Protein AF-A0A2P5HFG7-F1 (afdb_monomer)

Organism: Diaporthe helianthi (NCBI:txid158607)

Foldseek 3Di:
DDDDDDDDDDDDDDDDDDDPDDDDPVVVVVVVPDDPDPDPDPPPPPPVCVVVVVVVVVVVVVCLVVVLCVVCCVVPVVLLVVLVVLVVCLVVVVVVVVPDDDDPVRVVVSVVVNVVSVVVNVVSVVVVLVCCLPPSLVVSLVVVLVVLVVVVVVDDPVVVVVDQPLLSVLVSVVVSVCCSPVVSVVVVVVSVVVVVVVVCVVPVVCVVCVVVVVVVVVVVCVVCVVVVVVVVVQLSVLVSVLRSLVVVCVVCVVVCVVVVVPVVSVVVNVVSVCSNPDDD

Secondary structure (DSSP, 8-state):
--------------------PPPPTHHHHHHH---------------S-HHHHHHHHHHHHHHHHHHHHHHHHHHHHHHHHHHHHHHHHHHHHHHHHHHS---HHHHHHHHHHHHHHHHHHHHHHHHHHHHIIIIIHHHHHHHHHHHHHHHHTTS-HHHHHHS-HHHHHHHHHHHHHHHHHHHHHHHHHHTTTHHHHHHHHH-GGGGGTHHHHHHHHHHHHHHHHHHHHHHHHHHHHHHHHHHHHHHHHHHTHHHHHHTTTHHHHHHHHHHHHHHHHS--

Nearest PDB structures (foldseek):
  8vpa-assembly1_A  TM=7.506E-01  e=5.705E-04  Acetivibrio thermocellus ATCC 27405
  8dck-assembly1_E  TM=6.002E-01  e=1.579E-03  Escherichia coli CFT073
  5och-assembly4_H  TM=5.791E-01  e=6.704E-03  Homo sapiens
  7vwc-assembly1_A  TM=3.367E-01  e=3.530E-01  Caenorhabditis elegans
  7xec-assembly1_B  TM=3.824E-01  e=1.499E+00  Homo sapiens

pLDDT: mean 70.96, std 21.99, range [22.75, 94.94]

Mean predicted aligned error: 15.85 Å

Solvent-accessible surface area (backbone atoms only — not comparable to full-atom values): 16536 Å² total; per-residue (Å²): 135,81,86,83,84,88,90,83,85,90,81,90,81,83,89,78,85,83,76,85,79,80,82,63,79,73,64,57,58,70,65,72,70,63,77,80,71,80,74,77,87,69,82,74,70,78,67,94,57,62,70,64,49,52,52,48,51,50,48,49,51,46,50,48,47,54,54,51,39,55,60,44,47,69,66,44,48,64,58,49,51,55,49,52,51,51,53,50,50,51,52,54,49,51,57,50,57,74,70,50,91,78,53,75,71,59,50,53,58,50,53,55,54,52,51,51,56,50,52,52,50,50,49,55,51,51,55,50,50,51,49,42,60,71,52,49,48,56,56,49,48,54,54,49,54,52,51,52,53,57,50,59,75,69,53,58,64,71,65,59,72,75,44,58,70,30,40,57,51,46,50,54,53,50,54,50,53,48,50,63,58,46,51,60,53,49,58,56,48,67,68,52,58,62,53,58,60,56,52,43,73,75,39,68,82,58,57,74,54,48,64,59,53,49,53,54,48,48,54,53,49,54,54,48,52,56,54,51,52,56,53,50,53,55,54,50,53,36,48,26,54,43,42,33,54,51,50,52,48,63,76,41,43,67,58,35,60,76,72,63,43,56,65,60,54,51,52,53,52,49,52,40,48,51,62,55,67,56,87,130

Structure (mmCIF, N/CA/C/O backbone):
data_AF-A0A2P5HFG7-F1
#
_entry.id   AF-A0A2P5HFG7-F1
#
loop_
_atom_site.group_PDB
_atom_site.id
_atom_site.type_symbol
_atom_site.label_atom_id
_atom_site.label_alt_id
_atom_site.label_comp_id
_atom_site.label_asym_id
_atom_site.label_entity_id
_atom_site.label_seq_id
_atom_site.pdbx_PDB_ins_code
_atom_site.Cartn_x
_atom_site.Cartn_y
_atom_site.Cartn_z
_atom_site.occupancy
_atom_site.B_iso_or_equiv
_atom_site.auth_seq_id
_atom_site.auth_comp_id
_atom_site.auth_asym_id
_atom_site.auth_atom_id
_atom_site.pdbx_PDB_model_num
ATOM 1 N N . MET A 1 1 ? -48.470 29.741 74.607 1.00 38.06 1 MET A N 1
ATOM 2 C CA . MET A 1 1 ? -49.455 29.040 73.760 1.00 38.06 1 MET A CA 1
ATOM 3 C C . MET A 1 1 ? -49.276 27.556 74.058 1.00 38.06 1 MET A C 1
ATOM 5 O O . MET A 1 1 ? -48.320 26.982 73.566 1.00 38.06 1 MET A O 1
ATOM 9 N N . TRP A 1 2 ? -49.809 27.124 75.209 1.00 29.19 2 TRP A N 1
ATOM 10 C CA . TRP A 1 2 ? -50.927 26.161 75.304 1.00 29.19 2 TRP A CA 1
ATOM 11 C C . TRP A 1 2 ? -50.520 24.806 74.695 1.00 29.19 2 TRP A C 1
ATOM 13 O O . TRP A 1 2 ? -50.414 24.700 73.481 1.00 29.19 2 TRP A O 1
ATOM 23 N N . GLU A 1 3 ? -49.970 23.890 75.504 1.00 29.44 3 GLU A N 1
ATOM 24 C CA . GLU A 1 3 ? -50.663 22.683 76.025 1.00 29.44 3 GLU A CA 1
ATOM 25 C C . GLU A 1 3 ? -51.361 21.871 74.917 1.00 29.44 3 GLU A C 1
ATOM 27 O O . GLU A 1 3 ? -52.226 22.382 74.217 1.00 29.44 3 GLU A O 1
ATOM 32 N N . THR A 1 4 ? -51.057 20.582 74.721 1.00 39.53 4 THR A N 1
ATOM 33 C CA . THR A 1 4 ? -51.721 19.523 75.504 1.00 39.53 4 THR A CA 1
ATOM 34 C C . THR A 1 4 ? -51.163 18.105 75.252 1.00 39.53 4 THR A C 1
ATOM 36 O O . THR A 1 4 ? -50.777 17.774 74.137 1.00 39.53 4 THR A O 1
ATOM 39 N N . 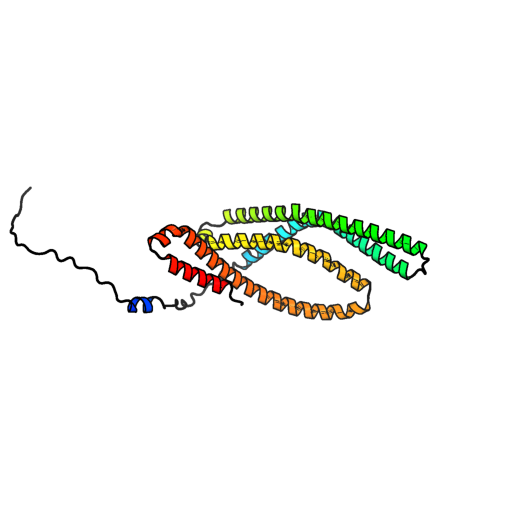HIS A 1 5 ? -51.240 17.290 76.320 1.00 32.03 5 HIS A N 1
ATOM 40 C CA . HIS A 1 5 ? -51.310 15.813 76.426 1.00 32.03 5 HIS A CA 1
ATOM 41 C C . HIS A 1 5 ? -50.179 14.946 75.829 1.00 32.03 5 HIS A C 1
ATOM 43 O O . HIS A 1 5 ? -50.012 14.874 74.624 1.00 32.03 5 HIS A O 1
ATOM 49 N N . CYS A 1 6 ? -49.322 14.242 76.584 1.00 28.80 6 CYS A N 1
ATOM 50 C CA . CYS A 1 6 ? -49.413 13.504 77.861 1.00 28.80 6 CYS A CA 1
ATOM 51 C C . CYS A 1 6 ? -50.141 12.139 77.804 1.00 28.80 6 CYS A C 1
ATOM 53 O O . CYS A 1 6 ? -51.356 12.084 77.616 1.00 28.80 6 CYS A O 1
ATOM 55 N N . SER A 1 7 ? -49.338 11.108 78.121 1.00 28.05 7 SER A N 1
ATOM 56 C CA . SER A 1 7 ? -49.627 9.775 78.687 1.00 28.05 7 SER A CA 1
ATOM 57 C C . SER A 1 7 ? -49.672 8.564 77.743 1.00 28.05 7 SER A C 1
ATOM 59 O O . SER A 1 7 ? -50.317 8.624 76.709 1.00 28.05 7 SER A O 1
ATOM 61 N N . SER A 1 8 ? -49.156 7.372 78.076 1.00 27.58 8 SER A N 1
ATOM 62 C CA . SER A 1 8 ? -48.117 6.834 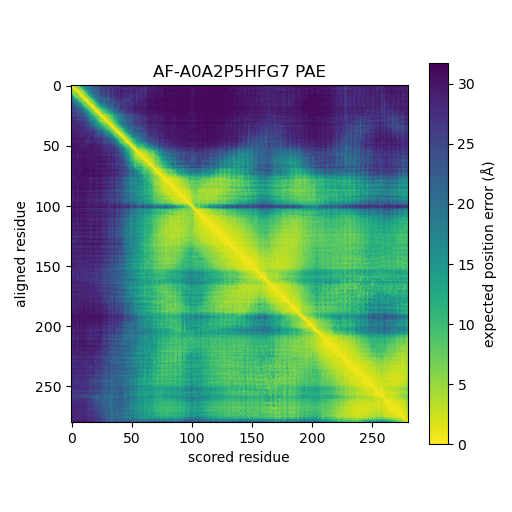78.992 1.00 27.58 8 SER A CA 1
ATOM 63 C C . SER A 1 8 ? -48.231 5.287 78.916 1.00 27.58 8 SER A C 1
ATOM 65 O O . SER A 1 8 ? -49.304 4.789 78.588 1.00 27.58 8 SER A O 1
ATOM 67 N N . VAL A 1 9 ? -47.183 4.569 79.355 1.00 30.56 9 VAL A N 1
ATOM 68 C CA . VAL A 1 9 ? -47.136 3.141 79.782 1.00 30.56 9 VAL A CA 1
ATOM 69 C C . VAL A 1 9 ? -46.928 2.124 78.640 1.00 30.56 9 VAL A C 1
ATOM 71 O O . VAL A 1 9 ? -47.823 1.862 77.852 1.00 30.56 9 VAL A O 1
ATOM 74 N N . SER A 1 10 ? -45.694 1.662 78.386 1.00 26.20 10 SER A N 1
ATOM 75 C CA . SER A 1 10 ? -44.912 0.613 79.091 1.00 26.20 10 SER A CA 1
ATOM 76 C C . SER A 1 10 ? -45.444 -0.814 78.884 1.00 26.20 10 SER A C 1
ATOM 78 O O . SER A 1 10 ? -46.511 -1.164 79.379 1.00 26.20 10 SER A O 1
ATOM 80 N N . GLY A 1 11 ? -44.648 -1.647 78.202 1.00 26.56 11 GLY A N 1
ATOM 81 C CA . GLY A 1 11 ? -44.861 -3.090 78.065 1.00 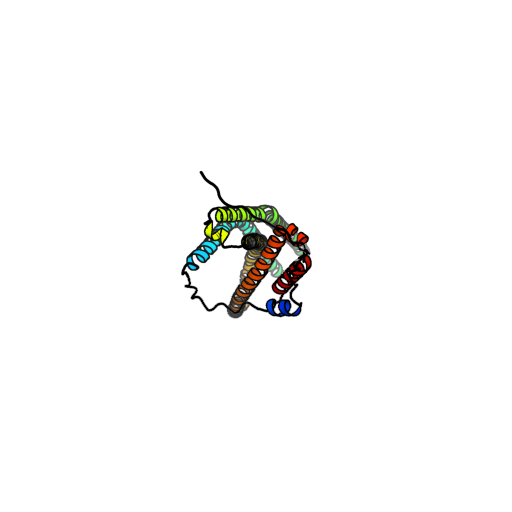26.56 11 GLY A CA 1
ATOM 82 C C . GLY A 1 11 ? -43.868 -3.732 77.089 1.00 26.56 11 GLY A C 1
ATOM 83 O O . GLY A 1 11 ? -43.981 -3.548 75.885 1.00 26.56 11 GLY A O 1
ATOM 84 N N . ASN A 1 12 ? -42.881 -4.447 77.634 1.00 26.14 12 ASN A N 1
ATOM 85 C CA . ASN A 1 12 ? -41.803 -5.194 76.965 1.00 26.14 12 ASN A CA 1
ATOM 86 C C . ASN A 1 12 ? -42.277 -6.132 75.835 1.00 26.14 12 ASN A C 1
ATOM 88 O O . ASN A 1 12 ? -43.285 -6.797 76.041 1.00 26.14 12 ASN A O 1
ATOM 92 N N . PHE A 1 13 ? -41.487 -6.313 74.761 1.00 25.69 13 PHE A N 1
ATOM 93 C CA . PHE A 1 13 ? -40.820 -7.585 74.382 1.00 25.69 13 PHE A CA 1
ATOM 94 C C . PHE A 1 13 ? -40.210 -7.530 72.961 1.00 25.69 13 PHE A C 1
ATOM 96 O O . PHE A 1 13 ? -40.832 -7.012 72.047 1.00 25.69 13 PHE A O 1
ATOM 103 N N . ALA A 1 14 ? -39.022 -8.136 72.828 1.00 27.91 14 ALA A N 1
ATOM 104 C CA . ALA A 1 14 ? -38.394 -8.732 71.637 1.00 27.91 14 ALA A CA 1
ATOM 105 C C . ALA A 1 14 ? -38.284 -7.927 70.320 1.00 27.91 14 ALA A C 1
ATOM 107 O O . ALA A 1 14 ? -39.252 -7.663 69.617 1.00 27.91 14 ALA A O 1
ATOM 108 N N . ILE A 1 15 ? -37.033 -7.648 69.944 1.00 26.55 15 ILE A N 1
ATOM 109 C CA . ILE A 1 15 ? -36.619 -7.238 68.598 1.00 26.55 15 ILE A CA 1
ATOM 110 C C . ILE A 1 15 ? -36.530 -8.511 67.742 1.00 26.55 15 ILE A C 1
ATOM 112 O O . ILE A 1 15 ? -35.662 -9.346 67.989 1.00 26.55 15 ILE A O 1
ATOM 116 N N . GLU A 1 16 ? -37.419 -8.653 66.760 1.00 28.33 16 GLU A N 1
ATOM 117 C CA . GLU A 1 16 ? -37.312 -9.629 65.668 1.00 28.33 16 GLU A CA 1
ATOM 118 C C . GLU A 1 16 ? -36.727 -8.889 64.448 1.00 28.33 16 GLU A C 1
ATOM 120 O O . GLU A 1 16 ? -37.378 -8.014 63.875 1.00 28.33 16 GLU A O 1
ATOM 125 N N . GLU A 1 17 ? -35.469 -9.170 64.090 1.00 30.22 17 GLU A N 1
ATOM 126 C CA . GLU A 1 17 ? -34.887 -8.744 62.810 1.00 30.22 17 GLU A CA 1
ATOM 127 C C . GLU A 1 17 ? -35.467 -9.616 61.686 1.00 30.22 17 GLU A C 1
ATOM 129 O O . GLU A 1 17 ? -35.119 -10.791 61.566 1.00 30.22 17 GLU A O 1
ATOM 134 N N . ASP A 1 18 ? -36.335 -9.046 60.845 1.00 27.98 18 ASP A N 1
ATOM 135 C CA . ASP A 1 18 ? -36.824 -9.712 59.635 1.00 27.98 18 ASP A CA 1
ATOM 136 C C . ASP A 1 18 ? -35.800 -9.557 58.494 1.00 27.98 18 ASP A C 1
ATOM 138 O O . ASP A 1 18 ? -35.500 -8.456 58.019 1.00 27.98 18 ASP A O 1
ATOM 142 N N . SER A 1 19 ? -35.211 -10.681 58.088 1.00 28.50 19 SER A N 1
ATOM 143 C CA . SER A 1 19 ? -34.227 -10.788 57.011 1.00 28.50 19 SER A CA 1
ATOM 144 C C . SER A 1 19 ? -34.945 -10.858 55.656 1.00 28.50 19 SER A C 1
ATOM 146 O O . SER A 1 19 ? -35.746 -11.773 55.451 1.00 28.50 19 SER A O 1
ATOM 148 N N . PRO A 1 20 ? -34.674 -9.971 54.677 1.00 33.81 20 PRO A N 1
ATOM 149 C CA . PRO A 1 20 ? -35.301 -10.089 53.369 1.00 33.81 20 PRO A CA 1
ATOM 150 C C . PRO A 1 20 ? -34.780 -11.338 52.641 1.00 33.81 20 PRO A C 1
ATOM 152 O O . PRO A 1 20 ? -33.604 -11.446 52.286 1.00 33.81 20 PRO A O 1
ATOM 155 N N . ALA A 1 21 ? -35.690 -12.286 52.421 1.00 37.19 21 ALA A N 1
ATOM 156 C CA . ALA A 1 21 ? -35.459 -13.557 51.749 1.00 37.19 21 ALA A CA 1
ATOM 157 C C . ALA A 1 21 ? -34.772 -13.398 50.376 1.00 37.19 21 ALA A C 1
ATOM 159 O O . ALA A 1 21 ? -35.232 -12.657 49.506 1.00 37.19 21 ALA A O 1
ATOM 160 N N . GLN A 1 22 ? -33.691 -14.154 50.154 1.00 36.97 22 GLN A N 1
ATOM 161 C CA . GLN A 1 22 ? -33.064 -14.298 48.838 1.00 36.97 22 GLN A CA 1
ATOM 162 C C . GLN A 1 22 ? -33.983 -15.069 47.868 1.00 36.97 22 GLN A C 1
ATOM 164 O O . GLN A 1 22 ? -34.487 -16.138 48.226 1.00 36.97 22 GLN A O 1
ATOM 169 N N . PRO A 1 23 ? -34.163 -14.607 46.616 1.00 35.38 23 PRO A N 1
ATOM 170 C CA . PRO A 1 23 ? -34.888 -15.370 45.606 1.00 35.38 23 PRO A CA 1
ATOM 171 C C . PRO A 1 23 ? -34.089 -16.607 45.155 1.00 35.38 23 PRO A C 1
ATOM 173 O O . PRO A 1 23 ? -32.860 -16.592 45.072 1.00 35.38 23 PRO A O 1
ATOM 176 N N . ARG A 1 24 ? -34.802 -17.706 44.864 1.00 37.47 24 ARG A N 1
ATOM 177 C CA . ARG A 1 24 ? -34.220 -19.007 44.487 1.00 37.47 24 ARG A CA 1
ATOM 178 C C . ARG A 1 24 ? -33.467 -18.953 43.140 1.00 37.47 24 ARG A C 1
ATOM 180 O O . ARG A 1 24 ? -33.911 -18.264 42.224 1.00 37.47 24 ARG A O 1
ATOM 187 N N . PRO A 1 25 ? -32.426 -19.793 42.939 1.00 40.00 25 PRO A N 1
ATOM 188 C CA . PRO A 1 25 ? -31.563 -19.773 41.745 1.00 40.00 25 PRO A CA 1
ATOM 189 C C . PRO A 1 25 ? -32.271 -19.949 40.391 1.00 40.00 25 PRO A C 1
ATOM 191 O O . PRO A 1 25 ? -31.731 -19.559 39.361 1.00 40.00 25 PRO A O 1
ATOM 194 N N . LYS A 1 26 ? -33.479 -20.525 40.367 1.00 34.56 26 LYS A N 1
ATOM 195 C CA . LYS A 1 26 ? -34.189 -20.856 39.120 1.00 34.56 26 LYS A CA 1
ATOM 196 C C . LYS A 1 26 ? -34.870 -19.653 38.448 1.00 34.56 26 LYS A C 1
ATOM 198 O O . LYS A 1 26 ? -35.150 -19.716 37.256 1.00 34.56 26 LYS A O 1
ATOM 203 N N . GLU A 1 27 ? -35.099 -18.551 39.164 1.00 37.06 27 GLU A N 1
ATOM 204 C CA . GLU A 1 27 ? -35.712 -17.334 38.593 1.00 37.06 27 GLU A CA 1
ATOM 205 C C . GLU A 1 27 ? -34.705 -16.399 37.903 1.00 37.06 27 GLU A C 1
ATOM 207 O O . GLU A 1 27 ? -35.083 -15.615 37.028 1.00 37.06 27 GLU A O 1
ATOM 212 N N . LEU A 1 28 ? -33.409 -16.528 38.214 1.00 40.81 28 LEU A N 1
ATOM 213 C CA . LEU A 1 28 ? -32.350 -15.749 37.564 1.00 40.81 28 LEU A CA 1
ATOM 214 C C . LEU A 1 28 ? -32.012 -16.283 36.160 1.00 40.81 28 LEU A C 1
ATOM 216 O O . LEU A 1 28 ? -31.698 -15.507 35.259 1.00 40.81 28 LEU A O 1
ATOM 220 N N . GLU A 1 29 ? -32.128 -17.599 35.953 1.00 34.62 29 GLU A N 1
ATOM 221 C CA . GLU A 1 29 ? -31.825 -18.257 34.673 1.00 34.62 29 GLU A CA 1
ATOM 222 C C . GLU A 1 29 ? -32.854 -17.904 33.586 1.00 34.62 29 GLU A C 1
ATOM 224 O O . GLU A 1 29 ? -32.487 -17.572 32.458 1.00 34.62 29 GLU A O 1
ATOM 229 N N . ASN A 1 30 ? -34.138 -17.829 33.954 1.00 33.06 30 ASN A N 1
ATOM 230 C CA . ASN A 1 30 ? -35.213 -17.455 33.028 1.00 33.06 30 ASN A CA 1
ATOM 231 C C . ASN A 1 30 ? -35.264 -15.950 32.709 1.00 33.06 30 ASN A C 1
ATOM 233 O O . ASN A 1 30 ? -35.874 -15.556 31.716 1.00 33.06 30 ASN A O 1
ATOM 237 N N . SER A 1 31 ? -34.598 -15.110 33.506 1.00 34.41 31 SER A N 1
ATOM 238 C CA . SER A 1 31 ? -34.472 -13.671 33.230 1.00 34.41 31 SER A CA 1
ATOM 239 C C . SER A 1 31 ? -33.225 -13.331 32.403 1.00 34.41 31 SER A C 1
ATOM 241 O O . SER A 1 31 ? -33.189 -12.294 31.743 1.00 34.41 31 SER A O 1
ATOM 243 N N . ALA A 1 32 ? -32.211 -14.204 32.391 1.00 37.72 32 ALA A N 1
ATOM 244 C CA . ALA A 1 32 ? -30.950 -13.986 31.679 1.00 37.72 32 ALA A CA 1
ATOM 245 C C . ALA A 1 32 ? -30.978 -14.414 30.197 1.00 37.72 32 ALA A C 1
ATOM 247 O O . ALA A 1 32 ? -30.105 -14.008 29.430 1.00 37.72 32 ALA A O 1
ATOM 248 N N . MET A 1 33 ? -31.989 -15.177 29.767 1.00 39.22 33 MET A N 1
ATOM 249 C CA . MET A 1 33 ? -32.190 -15.579 28.369 1.00 39.22 33 MET A CA 1
ATOM 250 C C . MET A 1 33 ? -33.418 -14.879 27.775 1.00 39.22 33 MET A C 1
ATOM 252 O O . MET A 1 33 ? -34.383 -15.507 27.347 1.00 39.22 33 MET A O 1
ATOM 256 N N . LYS A 1 34 ? -33.387 -13.546 27.721 1.00 26.69 34 LYS A N 1
ATOM 257 C CA . LYS A 1 34 ? -34.235 -12.794 26.793 1.00 26.69 34 LYS A CA 1
ATOM 258 C C . LYS A 1 34 ? -33.332 -12.061 25.817 1.00 26.69 34 LYS A C 1
ATOM 260 O O . LYS A 1 34 ? -32.881 -10.949 26.070 1.00 26.69 34 LYS A O 1
ATOM 265 N N . VAL A 1 35 ? -33.050 -12.729 24.697 1.00 36.31 35 VAL A N 1
ATOM 266 C CA . VAL A 1 35 ? -32.577 -12.058 23.482 1.00 36.31 35 VAL A CA 1
ATOM 267 C C . VAL A 1 35 ? -33.552 -10.906 23.230 1.00 36.31 35 VAL A C 1
ATOM 269 O O . VAL A 1 35 ? -34.762 -11.158 23.211 1.00 36.31 35 VAL A O 1
ATOM 272 N N . PRO A 1 36 ? -33.093 -9.650 23.096 1.00 31.94 36 PRO A N 1
ATOM 273 C CA . PRO A 1 36 ? -33.990 -8.567 22.743 1.00 31.94 36 PRO A CA 1
ATOM 274 C C . PRO A 1 36 ? -34.680 -8.936 21.433 1.00 31.94 36 PRO A C 1
ATOM 276 O O . PRO A 1 36 ? -34.033 -9.068 20.393 1.00 31.94 36 PRO A O 1
ATOM 279 N N . HIS A 1 37 ? -35.994 -9.147 21.505 1.00 27.84 37 HIS A N 1
ATOM 280 C CA . HIS A 1 37 ? -36.842 -9.172 20.328 1.00 27.84 37 HIS A CA 1
ATOM 281 C C . HIS A 1 37 ? -36.538 -7.918 19.514 1.00 27.84 37 HIS A C 1
ATOM 283 O O . HIS A 1 37 ? -36.487 -6.815 20.066 1.00 27.84 37 HIS A O 1
ATOM 289 N N . ALA A 1 38 ? -36.333 -8.120 18.213 1.00 32.44 38 ALA A N 1
ATOM 290 C CA . ALA A 1 38 ? -36.298 -7.064 17.221 1.00 32.44 38 ALA A CA 1
ATOM 291 C C . ALA A 1 38 ? -37.398 -6.039 17.535 1.00 32.44 38 ALA A C 1
ATOM 293 O O . ALA A 1 38 ? -38.586 -6.366 17.552 1.00 32.44 38 ALA A O 1
ATOM 294 N N . GLN A 1 39 ? -36.980 -4.813 17.853 1.00 27.25 39 GLN A N 1
ATOM 295 C CA . GLN A 1 39 ? -37.888 -3.678 17.927 1.00 27.25 39 GLN A CA 1
ATOM 296 C C . GLN A 1 39 ? -38.549 -3.519 16.548 1.00 27.25 39 GLN A C 1
ATOM 298 O O 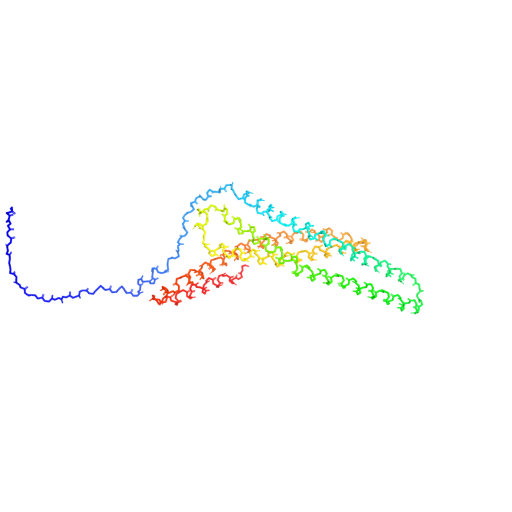. GLN A 1 39 ? -37.865 -3.696 15.534 1.00 27.25 39 GLN A O 1
ATOM 303 N N . PRO A 1 40 ? -39.857 -3.216 16.491 1.00 25.00 40 PRO A N 1
ATOM 304 C CA . PRO A 1 40 ? -40.563 -3.076 15.227 1.00 25.00 40 PRO A CA 1
ATOM 305 C C . PRO A 1 40 ? -39.923 -1.949 14.419 1.00 25.00 40 PRO A C 1
ATOM 307 O O . PRO A 1 40 ? -39.488 -0.947 14.990 1.00 25.00 40 PRO A O 1
ATOM 310 N N . GLU A 1 41 ? -39.862 -2.134 13.100 1.00 32.34 41 GLU A N 1
ATOM 311 C CA . GLU A 1 41 ? -39.408 -1.153 12.117 1.00 32.34 41 GLU A CA 1
ATOM 312 C C . GLU A 1 41 ? -40.015 0.233 12.391 1.00 32.34 41 GLU A C 1
ATOM 314 O O . GLU A 1 41 ? -41.082 0.597 11.893 1.00 32.34 41 GLU A O 1
ATOM 319 N N . SER A 1 42 ? -39.318 1.062 13.168 1.00 25.50 42 SER A N 1
ATOM 320 C CA . SER A 1 42 ? -39.525 2.497 13.092 1.00 25.50 42 SER A CA 1
ATOM 321 C C . SER A 1 42 ? -38.892 2.907 11.776 1.00 25.50 42 SER A C 1
ATOM 323 O O . SER A 1 42 ? -37.678 2.787 11.611 1.00 25.50 42 SER A O 1
ATOM 325 N N . LYS A 1 43 ? -39.738 3.283 10.805 1.00 28.86 43 LYS A N 1
ATOM 326 C CA . LYS A 1 43 ? -39.344 3.841 9.506 1.00 28.86 43 LYS A CA 1
ATOM 327 C C . LYS A 1 43 ? -38.138 4.744 9.715 1.00 28.86 43 LYS A C 1
ATOM 329 O O . LYS A 1 43 ? -38.277 5.908 10.097 1.00 28.86 43 LYS A O 1
ATOM 334 N N . THR A 1 44 ? -36.953 4.208 9.444 1.00 30.98 44 THR A N 1
ATOM 335 C CA . THR A 1 44 ? -35.756 5.006 9.296 1.00 30.98 44 THR A CA 1
ATOM 336 C C . THR A 1 44 ? -36.028 5.762 8.017 1.00 30.98 44 THR A C 1
ATOM 338 O O . THR A 1 44 ? -35.864 5.246 6.914 1.00 30.98 44 THR A O 1
ATOM 341 N N . ARG A 1 45 ? -36.587 6.967 8.155 1.00 22.75 45 ARG A N 1
ATOM 342 C CA . ARG A 1 45 ? -36.571 7.952 7.088 1.00 22.75 45 ARG A CA 1
ATOM 343 C C . ARG A 1 45 ? -35.112 7.986 6.658 1.00 22.75 45 ARG A C 1
ATOM 345 O O . ARG A 1 45 ? -34.274 8.432 7.438 1.00 22.75 45 ARG A O 1
ATOM 352 N N . MET A 1 46 ? -34.819 7.449 5.471 1.00 26.97 46 MET A N 1
ATOM 353 C CA . MET A 1 46 ? -33.573 7.728 4.775 1.00 26.97 46 MET A CA 1
ATOM 354 C C . MET A 1 46 ? -33.466 9.243 4.781 1.00 26.97 46 MET A C 1
ATOM 356 O O . MET A 1 46 ? -34.197 9.930 4.069 1.00 26.97 46 MET A O 1
ATOM 360 N N . VAL A 1 47 ? -32.643 9.778 5.675 1.00 33.44 47 VAL A N 1
ATOM 361 C CA . VAL A 1 47 ? -32.210 11.157 5.574 1.00 33.44 47 VAL A CA 1
ATOM 362 C C . VAL A 1 47 ? -31.378 11.159 4.296 1.00 33.44 47 VAL A C 1
ATOM 364 O O . VAL A 1 47 ? -30.375 10.442 4.250 1.00 33.44 47 VAL A O 1
ATOM 367 N N . PRO A 1 48 ? -31.776 11.889 3.243 1.00 28.91 48 PRO A N 1
ATOM 368 C CA . PRO A 1 48 ? -31.000 11.945 2.020 1.00 28.91 48 PRO A CA 1
ATOM 369 C C . PRO A 1 48 ? -29.804 12.865 2.280 1.00 28.91 48 PRO A C 1
ATOM 371 O O . PRO A 1 48 ? -29.783 13.995 1.825 1.00 28.91 48 PRO A O 1
ATOM 374 N N . ASN A 1 49 ? -28.839 12.419 3.086 1.00 35.97 49 ASN A N 1
ATOM 375 C CA . ASN A 1 49 ? -27.597 13.145 3.373 1.00 35.97 49 ASN A CA 1
ATOM 376 C C . ASN A 1 49 ? -26.361 12.231 3.377 1.00 35.97 49 ASN A C 1
ATOM 378 O O . ASN A 1 49 ? -25.284 12.648 3.792 1.00 35.97 49 ASN A O 1
ATOM 382 N N . THR A 1 50 ? -26.466 10.999 2.881 1.00 36.25 50 THR A N 1
ATOM 383 C CA . THR A 1 50 ? -25.293 10.144 2.629 1.00 36.25 50 THR A CA 1
ATOM 384 C C . THR A 1 50 ? -24.548 10.531 1.347 1.00 36.25 50 THR A C 1
ATOM 386 O O . THR A 1 50 ? -23.349 10.295 1.252 1.00 36.25 50 THR A O 1
ATOM 389 N N . ILE A 1 51 ? -25.198 11.238 0.413 1.00 39.03 51 ILE A N 1
ATOM 390 C CA . ILE A 1 51 ? -24.575 11.658 -0.857 1.00 39.03 51 ILE A CA 1
ATOM 391 C C . ILE A 1 51 ? -23.579 12.817 -0.651 1.00 39.03 51 ILE A C 1
ATOM 393 O O . ILE A 1 51 ? -22.568 12.896 -1.348 1.00 39.03 51 ILE A O 1
ATOM 397 N N . THR A 1 52 ? -23.788 13.691 0.338 1.00 39.69 52 THR A N 1
ATOM 398 C CA . THR A 1 52 ? -22.857 14.795 0.656 1.00 39.69 52 THR A CA 1
ATOM 399 C C . THR A 1 52 ? -21.671 14.347 1.515 1.00 39.69 52 THR A C 1
ATOM 401 O O . THR A 1 52 ? -20.596 14.932 1.419 1.00 39.69 52 THR A O 1
ATOM 404 N N . GLY A 1 53 ? -21.828 13.283 2.308 1.00 38.16 53 GLY A N 1
ATOM 405 C CA . GLY A 1 53 ? -20.751 12.692 3.108 1.00 38.16 53 GLY A CA 1
ATOM 406 C C . GLY A 1 53 ? -19.784 11.832 2.290 1.00 38.16 53 GLY A C 1
ATOM 407 O O . GLY A 1 53 ? -18.573 12.009 2.413 1.00 38.16 53 GLY A O 1
ATOM 408 N N . GLU A 1 54 ? -20.293 10.955 1.416 1.00 41.59 54 GLU A N 1
ATOM 409 C CA . GLU A 1 54 ? -19.442 10.134 0.540 1.00 41.59 54 GLU A CA 1
ATOM 410 C C . GLU A 1 54 ? -18.680 10.986 -0.471 1.00 41.59 54 GLU A C 1
ATOM 412 O O . GLU A 1 54 ? -17.484 10.784 -0.644 1.00 41.59 54 GLU A O 1
ATOM 417 N N . SER A 1 55 ? -19.319 11.990 -1.079 1.00 39.03 55 SER A N 1
ATOM 418 C CA . SER A 1 55 ? -18.642 12.907 -2.005 1.00 39.03 55 SER A CA 1
ATOM 419 C C . SER A 1 55 ? -17.609 13.796 -1.311 1.00 39.03 55 SER A C 1
ATOM 421 O O . SER A 1 55 ? -16.563 14.061 -1.894 1.00 39.03 55 SER A O 1
ATOM 423 N N . ALA A 1 56 ? -17.834 14.210 -0.059 1.00 38.22 56 ALA A N 1
ATOM 424 C CA . ALA A 1 56 ? -16.863 14.984 0.713 1.00 38.22 56 ALA A CA 1
ATOM 425 C C . ALA A 1 56 ? -15.699 14.129 1.228 1.00 38.22 56 ALA A C 1
ATOM 427 O O . ALA A 1 56 ? -14.561 14.592 1.191 1.00 38.22 56 ALA A O 1
ATOM 428 N N . MET A 1 57 ? -15.945 12.889 1.666 1.00 43.53 57 MET A N 1
ATOM 429 C CA . MET A 1 57 ? -14.879 11.944 2.008 1.00 43.53 57 MET A CA 1
ATOM 430 C C . MET A 1 57 ? -14.085 11.536 0.771 1.00 43.53 57 MET A C 1
ATOM 432 O O . MET A 1 57 ? -12.863 11.602 0.834 1.00 43.53 57 MET A O 1
ATOM 436 N N . LEU A 1 58 ? -14.743 11.237 -0.356 1.00 47.00 58 LEU A N 1
ATOM 437 C CA . LEU A 1 58 ? -14.098 10.986 -1.648 1.00 47.00 58 LEU A CA 1
ATOM 438 C C . LEU A 1 58 ? -13.324 12.210 -2.134 1.00 47.00 58 LEU A C 1
ATOM 440 O O . LEU A 1 58 ? -12.210 12.058 -2.610 1.00 47.00 58 LEU A O 1
ATOM 444 N N . ALA A 1 59 ? -13.843 13.430 -1.976 1.00 42.31 59 ALA A N 1
ATOM 445 C CA . ALA A 1 59 ? -13.140 14.658 -2.345 1.00 42.31 59 ALA A CA 1
ATOM 446 C C . ALA A 1 59 ? -11.982 14.982 -1.389 1.00 42.31 59 ALA A C 1
ATOM 448 O O . ALA A 1 59 ? -10.951 15.489 -1.825 1.00 42.31 59 ALA A O 1
ATOM 449 N N . LEU A 1 60 ? -12.088 14.676 -0.095 1.00 50.09 60 LEU A N 1
ATOM 450 C CA . LEU A 1 60 ? -10.992 14.819 0.865 1.00 50.09 60 LEU A CA 1
ATOM 451 C C . LEU A 1 60 ? -9.914 13.765 0.622 1.00 50.09 60 LEU A C 1
ATOM 453 O O . LEU A 1 60 ? -8.744 14.128 0.553 1.00 50.09 60 LEU A O 1
ATOM 457 N N . SER A 1 61 ? -10.278 12.502 0.393 1.00 51.47 61 SER A N 1
ATOM 458 C CA . SER A 1 61 ? -9.339 11.459 -0.015 1.00 51.47 61 SER A CA 1
ATOM 459 C C . SER A 1 61 ? -8.747 11.757 -1.386 1.00 51.47 61 SER A C 1
ATOM 461 O O . SER A 1 61 ? -7.545 11.620 -1.536 1.00 51.47 61 SER A O 1
ATOM 463 N N . CYS A 1 62 ? -9.517 12.267 -2.354 1.00 45.28 62 CYS A N 1
ATOM 464 C CA . CYS A 1 62 ? -9.012 12.690 -3.660 1.00 45.28 62 CYS A CA 1
ATOM 465 C C . CYS A 1 62 ? -8.123 13.925 -3.547 1.00 45.28 62 CYS A C 1
ATOM 467 O O . CYS A 1 62 ? -7.104 13.966 -4.206 1.00 45.28 62 CYS A O 1
ATOM 469 N N . THR A 1 63 ? -8.412 14.919 -2.710 1.00 53.16 63 THR A N 1
ATOM 470 C CA . THR A 1 63 ? -7.512 16.076 -2.538 1.00 53.16 63 THR A CA 1
ATOM 471 C C . THR A 1 63 ? -6.252 15.708 -1.763 1.00 53.16 63 THR A C 1
ATOM 473 O O . THR A 1 63 ? -5.191 16.260 -2.042 1.00 53.16 63 THR A O 1
ATOM 476 N N . PHE A 1 64 ? -6.322 14.758 -0.828 1.00 50.91 64 PHE A N 1
ATOM 477 C CA . PHE A 1 64 ? -5.149 14.166 -0.187 1.00 50.91 64 PHE A CA 1
ATOM 478 C C . PHE A 1 64 ? -4.318 13.337 -1.156 1.00 50.91 64 PHE A C 1
ATOM 480 O O . PHE A 1 64 ? -3.105 13.511 -1.189 1.00 50.91 64 PHE A O 1
ATOM 487 N N . PHE A 1 65 ? -4.973 12.494 -1.949 1.00 51.09 65 PHE A N 1
ATOM 488 C CA . PHE A 1 65 ? -4.372 11.684 -2.997 1.00 51.09 65 PHE A CA 1
ATOM 489 C C . PHE A 1 65 ? -3.727 12.591 -4.047 1.00 51.09 65 PHE A C 1
ATOM 491 O O . PHE A 1 65 ? -2.537 12.499 -4.264 1.00 51.09 65 PHE A O 1
ATOM 498 N N . TRP A 1 66 ? -4.427 13.600 -4.563 1.00 45.19 66 TRP A N 1
ATOM 499 C CA . TRP A 1 66 ? -3.904 14.542 -5.556 1.00 45.19 66 TRP A CA 1
ATOM 500 C C . TRP A 1 66 ? -2.830 15.499 -5.012 1.00 45.19 66 TRP A C 1
ATOM 502 O O . TRP A 1 66 ? -1.945 15.911 -5.761 1.00 45.19 66 TRP A O 1
ATOM 512 N N . ALA A 1 67 ? -2.868 15.896 -3.735 1.00 50.34 67 ALA A N 1
ATOM 513 C CA . ALA A 1 67 ? -1.833 16.755 -3.147 1.00 50.34 67 ALA A CA 1
ATOM 514 C C . ALA A 1 67 ? -0.578 15.966 -2.733 1.00 50.34 67 ALA A C 1
ATOM 516 O O . ALA A 1 67 ? 0.536 16.478 -2.879 1.00 50.34 67 ALA A O 1
ATOM 517 N N . SER A 1 68 ? -0.735 14.730 -2.242 1.00 52.31 68 SER A N 1
ATOM 518 C CA . SER A 1 68 ? 0.385 13.818 -1.986 1.00 52.31 68 SER A CA 1
ATOM 519 C C . SER A 1 68 ? 0.996 13.340 -3.302 1.00 52.31 68 SER A C 1
ATOM 521 O O . SER A 1 68 ? 2.219 13.357 -3.432 1.00 52.31 68 SER A O 1
ATOM 523 N N . GLU A 1 69 ? 0.167 13.064 -4.311 1.00 49.22 69 GLU A N 1
ATOM 524 C CA . GLU A 1 69 ? 0.597 12.732 -5.660 1.00 49.22 69 GLU A CA 1
ATOM 525 C C . GLU A 1 69 ? 1.375 13.873 -6.283 1.00 49.22 69 GLU A C 1
ATOM 527 O O . GLU A 1 69 ? 2.436 13.595 -6.793 1.00 49.22 69 GLU A O 1
ATOM 532 N N . ARG A 1 70 ? 1.001 15.155 -6.193 1.00 58.91 70 ARG A N 1
ATOM 533 C CA . ARG A 1 70 ? 1.824 16.226 -6.807 1.00 58.91 70 ARG A CA 1
ATOM 534 C C . ARG A 1 70 ? 3.253 16.301 -6.264 1.00 58.91 70 ARG A C 1
ATOM 536 O O . ARG A 1 70 ? 4.171 16.564 -7.034 1.00 58.91 70 ARG A O 1
ATOM 543 N N . CYS A 1 71 ? 3.466 16.078 -4.967 1.00 53.09 71 CYS A N 1
ATOM 544 C CA . CYS A 1 71 ? 4.814 16.041 -4.388 1.00 53.09 71 CYS A CA 1
ATOM 545 C C . CYS A 1 71 ? 5.527 14.711 -4.654 1.00 53.09 71 CYS A C 1
ATOM 547 O O . CYS A 1 71 ? 6.728 14.717 -4.914 1.00 53.09 71 CYS A O 1
ATOM 549 N N . ALA A 1 72 ? 4.796 13.595 -4.614 1.00 57.06 72 ALA A N 1
ATOM 550 C CA . ALA A 1 72 ? 5.312 12.288 -4.980 1.00 57.06 72 ALA A CA 1
ATOM 551 C C . ALA A 1 72 ? 5.659 12.275 -6.476 1.00 57.06 72 ALA A C 1
ATOM 553 O O . ALA A 1 72 ? 6.836 12.245 -6.783 1.00 57.06 72 ALA A O 1
ATOM 554 N N . LEU A 1 73 ? 4.710 12.445 -7.404 1.00 57.66 73 LEU A N 1
ATOM 555 C CA . LEU A 1 73 ? 4.933 12.593 -8.853 1.00 57.66 73 LEU A CA 1
ATOM 556 C C . LEU A 1 73 ? 6.137 13.472 -9.162 1.00 57.66 73 LEU A C 1
ATOM 558 O O . LEU A 1 73 ? 6.977 13.061 -9.948 1.00 57.66 73 LEU A O 1
ATOM 562 N N . ARG A 1 74 ? 6.264 14.658 -8.556 1.00 64.25 74 ARG A N 1
ATOM 563 C CA . ARG A 1 74 ? 7.356 15.576 -8.912 1.00 64.25 74 ARG A CA 1
ATOM 564 C C . ARG A 1 74 ? 8.747 15.036 -8.553 1.00 64.25 74 ARG A C 1
ATOM 566 O O . ARG A 1 74 ? 9.699 15.345 -9.259 1.00 64.25 74 ARG A O 1
ATOM 573 N N . CYS A 1 75 ? 8.858 14.190 -7.528 1.00 60.94 75 CYS A N 1
ATOM 574 C CA . CYS A 1 75 ? 10.100 13.499 -7.162 1.00 60.94 75 CYS A CA 1
ATOM 575 C C . CYS A 1 75 ? 10.225 12.096 -7.786 1.00 60.94 75 CYS A C 1
ATOM 577 O O . CYS A 1 75 ? 11.331 11.587 -7.957 1.00 60.94 75 CYS A O 1
ATOM 579 N N . THR A 1 76 ? 9.110 11.447 -8.123 1.00 67.69 76 THR A N 1
ATOM 580 C CA . THR A 1 76 ? 9.063 10.046 -8.556 1.00 67.69 76 THR A CA 1
ATOM 581 C C . THR A 1 76 ? 9.116 9.935 -10.083 1.00 67.69 76 THR A C 1
ATOM 583 O O . THR A 1 76 ? 9.843 9.086 -10.592 1.00 67.69 76 THR A O 1
ATOM 586 N N . LEU A 1 77 ? 8.459 10.836 -10.823 1.00 70.56 77 LEU A N 1
ATOM 587 C CA . LEU A 1 77 ? 8.478 10.915 -12.291 1.00 70.56 77 LEU A CA 1
ATOM 588 C C . LEU A 1 77 ? 9.891 10.910 -12.891 1.00 70.56 77 LEU A C 1
ATOM 590 O O . LEU A 1 77 ? 10.126 10.078 -13.764 1.00 70.56 77 LEU A O 1
ATOM 594 N N . PRO A 1 78 ? 10.852 11.749 -12.456 1.00 72.44 78 PRO A N 1
ATOM 595 C CA . PRO A 1 78 ? 12.184 11.751 -13.065 1.00 72.44 78 PRO A CA 1
ATOM 596 C C . PRO A 1 78 ? 12.928 10.419 -12.868 1.00 72.44 78 PRO A C 1
ATOM 598 O O . PRO A 1 78 ? 13.526 9.906 -13.811 1.00 72.44 78 PRO A O 1
ATOM 601 N N . CYS A 1 79 ? 12.818 9.791 -11.692 1.00 73.75 79 CYS A N 1
ATOM 602 C CA . CYS A 1 79 ? 13.390 8.463 -11.431 1.00 73.75 79 CYS A CA 1
ATOM 603 C C . CYS A 1 79 ? 12.695 7.362 -12.258 1.00 73.75 79 CYS A C 1
ATOM 605 O O . CYS A 1 79 ? 13.338 6.436 -12.760 1.00 73.75 79 CYS A O 1
ATOM 607 N N . ARG A 1 80 ? 11.375 7.467 -12.454 1.00 71.56 80 ARG A N 1
ATOM 608 C CA . ARG A 1 80 ? 10.596 6.551 -13.302 1.00 71.56 80 ARG A CA 1
ATOM 609 C C . ARG A 1 80 ? 10.971 6.669 -14.776 1.00 71.56 80 ARG A C 1
ATOM 611 O O . ARG A 1 80 ? 11.164 5.649 -15.427 1.00 71.56 80 ARG A O 1
ATOM 618 N N . ILE A 1 81 ? 11.121 7.889 -15.285 1.00 74.94 81 ILE A N 1
ATOM 619 C CA . ILE A 1 81 ? 11.555 8.129 -16.665 1.00 74.94 81 ILE A CA 1
ATOM 620 C C . ILE A 1 81 ? 12.968 7.571 -16.853 1.00 74.94 81 ILE A C 1
ATOM 622 O O . ILE A 1 81 ? 13.175 6.787 -17.770 1.00 74.94 81 ILE A O 1
ATOM 626 N N . ALA A 1 82 ? 13.900 7.867 -15.939 1.00 76.62 82 ALA A N 1
ATOM 627 C CA . ALA A 1 82 ? 15.282 7.385 -16.010 1.00 76.62 82 ALA A CA 1
ATOM 628 C C . ALA A 1 82 ? 15.403 5.849 -15.967 1.00 76.62 82 ALA A C 1
ATOM 630 O O . ALA A 1 82 ? 16.210 5.251 -16.675 1.00 76.62 82 ALA A O 1
ATOM 631 N N . THR A 1 83 ? 14.586 5.184 -15.149 1.00 76.38 83 THR A N 1
ATOM 632 C CA . THR A 1 83 ? 14.580 3.714 -15.087 1.00 76.38 83 THR A CA 1
ATOM 633 C C . THR A 1 83 ? 13.896 3.096 -16.302 1.00 76.38 83 THR A C 1
ATOM 635 O O . THR A 1 83 ? 14.374 2.090 -16.821 1.00 76.38 83 THR A O 1
ATOM 638 N N . SER A 1 84 ? 12.821 3.697 -16.815 1.00 77.19 84 SER A N 1
ATOM 639 C CA . SER A 1 84 ? 12.155 3.232 -18.036 1.00 77.19 84 SER A CA 1
ATOM 640 C C . SER A 1 84 ? 13.047 3.373 -19.269 1.00 77.19 84 SER A C 1
ATOM 642 O O . SER A 1 84 ? 13.096 2.455 -20.086 1.00 77.19 84 SER A O 1
ATOM 644 N N . THR A 1 85 ? 13.768 4.489 -19.406 1.00 78.31 85 THR A N 1
ATOM 645 C CA . THR A 1 85 ? 14.706 4.691 -20.517 1.00 78.31 85 THR A CA 1
ATOM 646 C C . THR A 1 85 ? 15.870 3.712 -20.433 1.00 78.31 85 THR A C 1
ATOM 648 O O . THR A 1 85 ? 16.216 3.119 -21.448 1.00 78.31 85 THR A O 1
ATOM 651 N N . SER A 1 86 ? 16.407 3.454 -19.235 1.00 81.00 86 SER A N 1
ATOM 652 C CA . SER A 1 86 ? 17.460 2.449 -19.034 1.00 81.00 86 SER A CA 1
ATOM 653 C C . SER A 1 86 ? 17.018 1.047 -19.477 1.00 81.00 86 SER A C 1
ATOM 655 O O . SER A 1 86 ? 17.708 0.402 -20.264 1.00 81.00 86 SER A O 1
ATOM 657 N N . ASN A 1 87 ? 15.817 0.610 -19.078 1.00 80.25 87 ASN A N 1
ATOM 658 C CA . ASN A 1 87 ? 15.267 -0.684 -19.501 1.00 80.25 87 ASN A CA 1
ATOM 659 C C . ASN A 1 87 ? 15.043 -0.760 -21.023 1.00 80.25 87 ASN A C 1
ATOM 661 O O . ASN A 1 87 ? 15.327 -1.784 -21.641 1.00 80.25 87 ASN A O 1
ATOM 665 N N . ALA A 1 88 ? 14.553 0.318 -21.644 1.00 81.12 88 ALA A N 1
ATOM 666 C CA . ALA A 1 88 ? 14.360 0.369 -23.093 1.00 81.12 88 ALA A CA 1
ATOM 667 C C . ALA A 1 88 ? 15.696 0.299 -23.851 1.00 81.12 88 ALA A C 1
ATOM 669 O O . ALA A 1 88 ? 15.815 -0.444 -24.826 1.00 81.12 88 ALA A O 1
ATOM 670 N N . VAL A 1 89 ? 16.717 1.019 -23.373 1.00 82.44 89 VAL A N 1
ATOM 671 C CA . VAL A 1 89 ? 18.078 0.977 -23.925 1.00 82.44 89 VAL A CA 1
ATOM 672 C C . VAL A 1 89 ? 18.655 -0.433 -23.816 1.00 82.44 89 VAL A C 1
ATOM 674 O O . VAL A 1 89 ? 19.170 -0.950 -24.804 1.00 82.44 89 VAL A O 1
ATOM 677 N N . GLN A 1 90 ? 18.511 -1.088 -22.661 1.00 81.62 90 GLN A N 1
ATOM 678 C CA . GLN A 1 90 ? 18.934 -2.476 -22.464 1.00 81.62 90 GLN A CA 1
ATOM 679 C C . GLN A 1 90 ? 18.235 -3.436 -23.434 1.00 81.62 90 GLN A C 1
ATOM 681 O O . GLN A 1 90 ? 18.897 -4.265 -24.052 1.00 81.62 90 GLN A O 1
ATOM 686 N N . PHE A 1 91 ? 16.920 -3.303 -23.618 1.00 80.94 91 PHE A N 1
ATOM 687 C CA . PHE A 1 91 ? 16.150 -4.156 -24.524 1.00 80.94 91 PHE A CA 1
ATOM 688 C C . PHE A 1 91 ? 16.579 -4.003 -25.991 1.00 80.94 91 PHE A C 1
ATOM 690 O O . PHE A 1 91 ? 16.854 -4.998 -26.664 1.00 80.94 91 PHE A O 1
ATOM 697 N N . ILE A 1 92 ? 16.689 -2.763 -26.483 1.00 82.50 92 ILE A N 1
ATOM 698 C CA . ILE A 1 92 ? 17.128 -2.470 -27.858 1.00 82.50 92 ILE A CA 1
ATOM 699 C C . ILE A 1 92 ? 18.556 -2.975 -28.081 1.00 82.50 92 ILE A C 1
ATOM 701 O O . ILE A 1 92 ? 18.865 -3.553 -29.123 1.00 82.50 92 ILE A O 1
ATOM 705 N N . TRP A 1 93 ? 19.428 -2.778 -27.096 1.00 82.44 93 TRP A N 1
ATOM 706 C CA . TRP A 1 93 ? 20.815 -3.207 -27.174 1.00 82.44 93 TRP A CA 1
ATOM 707 C C . TRP A 1 93 ? 20.948 -4.740 -27.187 1.00 82.44 93 TRP A C 1
ATOM 709 O O . TRP A 1 93 ? 21.714 -5.270 -27.988 1.00 82.44 93 TRP A O 1
ATOM 719 N N . VAL A 1 94 ? 20.138 -5.470 -26.410 1.00 82.12 94 VAL A N 1
ATOM 720 C CA . VAL A 1 94 ? 20.065 -6.944 -26.476 1.00 82.12 94 VAL A CA 1
ATOM 721 C C . VAL A 1 94 ? 19.554 -7.418 -27.840 1.00 82.12 94 VAL A C 1
ATOM 723 O O . VAL A 1 94 ? 20.128 -8.332 -28.426 1.00 82.12 94 VAL A O 1
ATOM 726 N N . GLN A 1 95 ? 18.524 -6.777 -28.396 1.00 81.94 95 GLN A N 1
ATOM 727 C CA . GLN A 1 95 ? 18.025 -7.089 -29.743 1.00 81.94 95 GLN A CA 1
ATOM 728 C C . GLN A 1 95 ? 19.096 -6.874 -30.825 1.00 81.94 95 GLN A C 1
ATOM 730 O O . GLN A 1 95 ? 19.189 -7.652 -31.775 1.00 81.94 95 GLN A O 1
ATOM 735 N N . LYS A 1 96 ? 19.920 -5.831 -30.673 1.00 81.75 96 LYS A N 1
ATOM 736 C CA . LYS A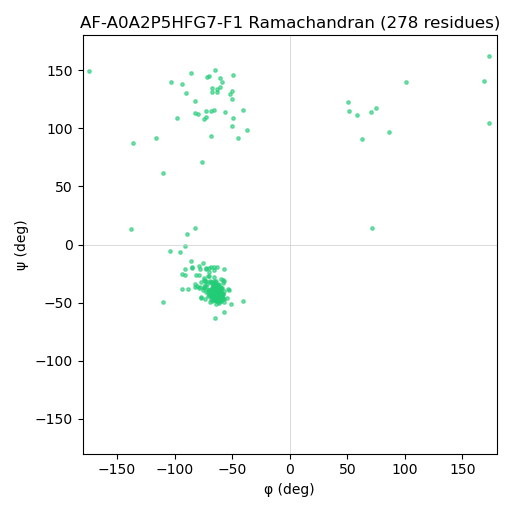 1 96 ? 21.062 -5.543 -31.549 1.00 81.75 96 LYS A CA 1
ATOM 737 C C . LYS A 1 96 ? 22.148 -6.617 -31.418 1.00 81.75 96 LYS A C 1
ATOM 739 O O . LYS A 1 96 ? 22.620 -7.112 -32.434 1.00 81.75 96 LYS A O 1
ATOM 744 N N . LEU A 1 97 ? 22.474 -7.026 -30.189 1.00 81.38 97 LEU A N 1
ATOM 745 C CA . LEU A 1 97 ? 23.468 -8.066 -29.905 1.00 81.38 97 LEU A CA 1
ATOM 746 C C . LEU A 1 97 ? 23.095 -9.425 -30.515 1.00 81.38 97 LEU A C 1
ATOM 748 O O . LEU A 1 97 ? 23.972 -10.138 -30.982 1.00 81.38 97 LEU A O 1
ATOM 752 N N . VAL A 1 98 ? 21.807 -9.779 -30.531 1.00 80.81 98 VAL A N 1
ATOM 753 C CA . VAL A 1 98 ? 21.318 -11.029 -31.144 1.00 80.81 98 VAL A CA 1
ATOM 754 C C . VAL A 1 98 ? 21.406 -10.996 -32.677 1.00 80.81 98 VAL A C 1
ATOM 756 O O . VAL A 1 98 ? 21.511 -12.046 -33.306 1.00 80.81 98 VAL A O 1
ATOM 759 N N . ARG A 1 99 ? 21.353 -9.808 -33.292 1.00 81.31 99 ARG A N 1
ATOM 760 C CA . ARG A 1 99 ? 21.365 -9.639 -34.754 1.00 81.31 99 ARG A CA 1
ATOM 761 C C . ARG A 1 99 ? 22.770 -9.689 -35.356 1.00 81.31 99 ARG A C 1
ATOM 763 O O . ARG A 1 99 ? 22.915 -10.163 -36.479 1.00 81.31 99 ARG A O 1
ATOM 770 N N . ASP A 1 100 ? 23.772 -9.192 -34.639 1.00 81.94 100 ASP A N 1
ATOM 771 C CA . ASP A 1 100 ? 25.151 -9.140 -35.127 1.00 81.94 100 ASP A CA 1
ATOM 772 C C . ASP A 1 100 ? 25.892 -10.439 -34.745 1.00 81.94 100 ASP A C 1
ATOM 774 O O . ASP A 1 100 ? 25.858 -10.868 -33.598 1.00 81.94 100 ASP A O 1
ATOM 778 N N . SER A 1 101 ? 26.570 -11.103 -35.688 1.00 64.88 101 SER A N 1
ATOM 779 C CA . SER A 1 101 ? 27.352 -12.325 -35.422 1.00 64.88 101 SER A CA 1
ATOM 780 C C . SER A 1 101 ? 28.642 -12.000 -34.648 1.00 64.88 101 SER A C 1
ATOM 782 O O . SER A 1 101 ? 29.515 -11.297 -35.161 1.00 64.88 101 SER A O 1
ATOM 784 N N . VAL A 1 102 ? 28.753 -12.493 -33.408 1.00 75.69 102 VAL A N 1
ATOM 785 C CA . VAL A 1 102 ? 29.655 -11.969 -32.361 1.00 75.69 102 VAL A CA 1
ATOM 786 C C . VAL A 1 102 ? 31.025 -12.669 -32.272 1.00 75.69 102 VAL A C 1
ATOM 788 O O . VAL A 1 102 ? 31.110 -13.894 -32.251 1.00 75.69 102 VAL A O 1
ATOM 791 N N . SER A 1 103 ? 32.100 -11.886 -32.087 1.00 82.62 103 SER A N 1
ATOM 792 C CA . SER A 1 103 ? 33.411 -12.3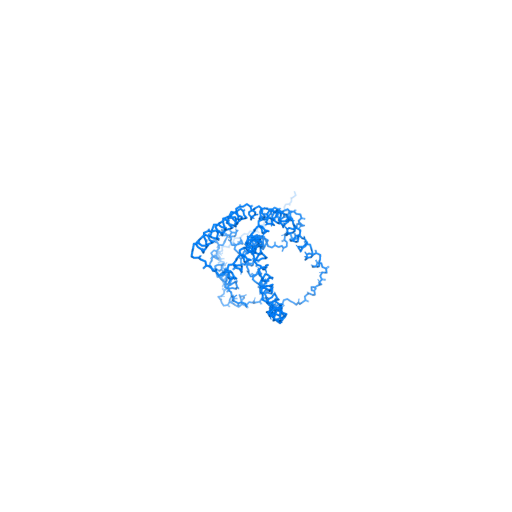59 -31.603 1.00 82.62 103 SER A CA 1
ATOM 793 C C . SER A 1 103 ? 33.478 -12.402 -30.063 1.00 82.62 103 SER A C 1
ATOM 795 O O . SER A 1 103 ? 32.901 -11.556 -29.378 1.00 82.62 103 SER A O 1
ATOM 797 N N . VAL A 1 104 ? 34.222 -13.351 -29.478 1.00 80.81 104 VAL A N 1
ATOM 798 C CA . VAL A 1 104 ? 34.276 -13.564 -28.008 1.00 80.81 104 VAL A CA 1
ATOM 799 C C . VAL A 1 104 ? 34.732 -12.330 -27.210 1.00 80.81 104 VAL A C 1
ATOM 801 O O . VAL A 1 104 ? 34.238 -12.075 -26.112 1.00 80.81 104 VAL A O 1
ATOM 804 N N . VAL A 1 105 ? 35.622 -11.512 -27.784 1.00 83.06 105 VAL A N 1
ATOM 805 C CA . VAL A 1 105 ? 36.114 -10.270 -27.161 1.00 83.06 105 VAL A CA 1
ATOM 806 C C . VAL A 1 105 ? 35.037 -9.177 -27.166 1.00 83.06 105 VAL A C 1
ATOM 808 O O . VAL A 1 105 ? 34.900 -8.435 -26.191 1.00 83.06 105 VAL A O 1
ATOM 811 N N . PHE A 1 106 ? 34.229 -9.098 -28.228 1.00 83.50 106 PHE A N 1
ATOM 812 C CA . PHE A 1 106 ? 33.087 -8.184 -28.298 1.00 83.50 106 PHE A CA 1
ATOM 813 C C . PHE A 1 106 ? 31.989 -8.584 -27.304 1.00 83.50 106 PHE A C 1
ATOM 815 O O . PHE A 1 106 ? 31.412 -7.712 -26.650 1.00 83.50 106 PHE A O 1
ATOM 822 N N . LEU A 1 107 ? 31.759 -9.890 -27.120 1.00 83.00 107 LEU A N 1
ATOM 823 C CA . LEU A 1 107 ? 30.793 -10.412 -26.151 1.00 83.00 107 LEU A CA 1
ATOM 824 C C . LEU A 1 107 ? 31.171 -10.046 -24.710 1.00 83.00 107 LEU A C 1
ATOM 826 O O . LEU A 1 107 ? 30.336 -9.546 -23.959 1.00 83.00 107 LEU A O 1
ATOM 830 N N . SER A 1 108 ? 32.440 -10.240 -24.339 1.00 84.12 108 SER A N 1
ATOM 831 C CA . SER A 1 108 ? 32.935 -9.936 -22.991 1.00 84.12 108 SER A CA 1
ATOM 832 C C . SER A 1 108 ? 32.764 -8.454 -22.635 1.00 84.12 108 SER A C 1
ATOM 834 O O . SER A 1 108 ? 32.169 -8.134 -21.606 1.00 84.12 108 SER A O 1
ATOM 836 N N . ARG A 1 109 ? 33.185 -7.539 -23.522 1.00 84.75 109 ARG A N 1
ATOM 837 C CA . ARG A 1 109 ? 33.031 -6.084 -23.319 1.00 84.75 109 ARG A CA 1
ATOM 838 C C . ARG A 1 109 ? 31.564 -5.669 -23.191 1.00 84.75 109 ARG A C 1
ATOM 840 O O . ARG A 1 109 ? 31.225 -4.812 -22.377 1.00 84.75 109 ARG A O 1
ATOM 847 N N . SER A 1 110 ? 30.706 -6.295 -23.988 1.00 84.12 110 SER A N 1
ATOM 848 C CA . SER A 1 110 ? 29.265 -6.064 -24.012 1.00 84.12 110 SER A CA 1
ATOM 849 C C . SER A 1 110 ? 28.604 -6.467 -22.683 1.00 84.12 110 SER A C 1
ATOM 851 O O . SER A 1 110 ? 27.853 -5.684 -22.101 1.00 84.12 110 SER A O 1
ATOM 853 N N . ILE A 1 111 ? 28.937 -7.639 -22.134 1.00 86.06 111 ILE A N 1
ATOM 854 C CA . ILE A 1 111 ? 28.380 -8.118 -20.856 1.00 86.06 111 ILE A CA 1
ATOM 855 C C . ILE A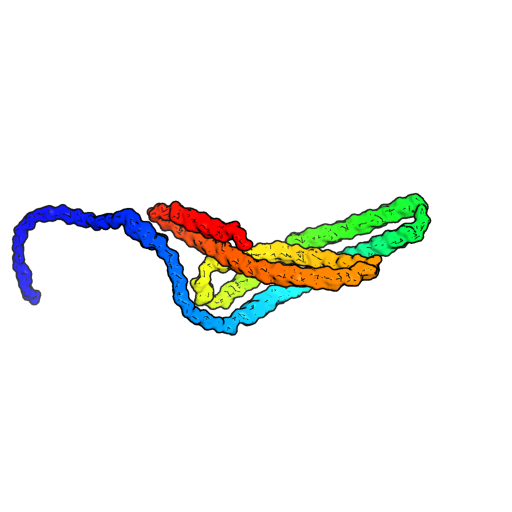 1 111 ? 28.779 -7.201 -19.688 1.00 86.06 111 ILE A C 1
ATOM 857 O O . ILE A 1 111 ? 27.930 -6.856 -18.868 1.00 86.06 111 ILE A O 1
ATOM 861 N N . THR A 1 112 ? 30.034 -6.746 -19.624 1.00 87.50 112 THR A N 1
ATOM 862 C CA . THR A 1 112 ? 30.493 -5.825 -18.566 1.00 87.50 112 THR A CA 1
ATOM 863 C C . THR A 1 112 ? 29.785 -4.463 -18.626 1.00 87.50 112 THR A C 1
ATOM 865 O O . THR A 1 112 ? 29.449 -3.876 -17.594 1.00 87.50 112 THR A O 1
ATOM 868 N N . ALA A 1 113 ? 29.496 -3.958 -19.829 1.00 86.50 113 ALA A N 1
ATOM 869 C CA . ALA A 1 113 ? 28.708 -2.736 -19.992 1.00 86.50 113 ALA A CA 1
ATOM 870 C C . ALA A 1 113 ? 27.254 -2.932 -19.519 1.00 86.50 113 ALA A C 1
ATOM 872 O O . ALA A 1 113 ? 26.695 -2.076 -18.835 1.00 86.50 113 ALA A O 1
ATOM 873 N N . PHE A 1 114 ? 26.653 -4.090 -19.799 1.00 86.19 114 PHE A N 1
ATOM 874 C CA . PHE A 1 114 ? 25.291 -4.402 -19.366 1.00 86.19 114 PHE A CA 1
ATOM 875 C C . PHE A 1 114 ? 25.153 -4.505 -17.838 1.00 86.19 114 PHE A C 1
ATOM 877 O O . PHE A 1 114 ? 24.206 -3.961 -17.254 1.00 86.19 114 PHE A O 1
ATOM 884 N N . THR A 1 115 ? 26.094 -5.177 -17.169 1.00 88.25 115 THR A N 1
ATOM 885 C CA . THR A 1 115 ? 26.056 -5.340 -15.709 1.00 88.25 115 THR A CA 1
ATOM 886 C C . THR A 1 115 ? 26.256 -4.011 -14.985 1.00 88.25 115 THR A C 1
ATOM 888 O O . THR A 1 115 ? 25.539 -3.740 -14.024 1.00 88.25 115 THR A O 1
ATOM 891 N N . SER A 1 116 ? 27.139 -3.136 -15.477 1.00 88.69 116 SER A N 1
ATOM 892 C CA . SER A 1 116 ? 27.362 -1.812 -14.876 1.00 88.69 116 SER A CA 1
ATOM 893 C C . SER A 1 116 ? 26.135 -0.892 -14.972 1.00 88.69 116 SER A C 1
ATOM 895 O O . SER A 1 116 ? 25.735 -0.302 -13.966 1.00 88.69 116 SER A O 1
ATOM 897 N N . ILE A 1 117 ? 25.464 -0.840 -16.130 1.00 86.06 117 ILE A N 1
ATOM 898 C CA . ILE A 1 117 ? 24.207 -0.086 -16.310 1.00 86.06 117 ILE A CA 1
ATOM 899 C C . ILE A 1 117 ? 23.103 -0.639 -15.396 1.00 86.06 117 ILE A C 1
ATOM 901 O O . ILE A 1 117 ? 22.351 0.128 -14.789 1.00 86.06 117 ILE A O 1
ATOM 905 N N . SER A 1 118 ? 23.029 -1.965 -15.250 1.00 86.19 118 SER A N 1
ATOM 906 C CA . SER A 1 118 ? 22.047 -2.618 -14.378 1.00 86.19 118 SER A CA 1
ATOM 907 C C . SER A 1 118 ? 22.273 -2.269 -12.906 1.00 86.19 118 SER A C 1
ATOM 909 O O . SER A 1 118 ? 21.335 -1.863 -12.223 1.00 86.19 118 SER A O 1
ATOM 911 N N . ILE A 1 119 ? 23.515 -2.357 -12.418 1.00 89.69 119 ILE A N 1
ATOM 912 C CA . ILE A 1 119 ? 23.873 -2.021 -11.029 1.00 89.69 119 ILE A CA 1
ATOM 913 C C . ILE A 1 119 ? 23.553 -0.555 -10.718 1.00 89.69 119 ILE A C 1
ATOM 915 O O . ILE A 1 119 ? 23.005 -0.254 -9.652 1.00 89.69 119 ILE A O 1
ATOM 919 N N . PHE A 1 120 ? 23.829 0.355 -11.656 1.00 87.56 120 PHE A N 1
ATOM 920 C CA . PHE A 1 120 ? 23.475 1.764 -11.510 1.00 87.56 120 PHE A CA 1
ATOM 921 C C . PHE A 1 120 ? 21.955 1.954 -11.398 1.00 87.56 120 PHE A C 1
ATOM 923 O O . PHE A 1 120 ? 21.479 2.618 -10.477 1.00 87.56 120 PHE A O 1
ATOM 930 N N . ALA A 1 121 ? 21.176 1.308 -12.270 1.00 83.94 121 ALA A N 1
ATOM 931 C CA . ALA A 1 121 ? 19.717 1.377 -12.226 1.00 83.94 121 ALA A CA 1
ATOM 932 C C . ALA A 1 121 ? 19.137 0.816 -10.913 1.00 83.94 121 ALA A C 1
ATOM 934 O O . ALA A 1 121 ? 18.266 1.449 -10.312 1.00 83.94 121 ALA A O 1
ATOM 935 N N . PHE A 1 122 ? 19.640 -0.324 -10.426 1.00 85.38 122 PHE A N 1
ATOM 936 C CA . PHE A 1 122 ? 19.224 -0.897 -9.141 1.00 85.38 122 PHE A CA 1
ATOM 937 C C . PHE A 1 122 ? 19.548 0.028 -7.966 1.00 85.38 122 PHE A C 1
ATOM 939 O O . PHE A 1 122 ? 18.695 0.236 -7.103 1.00 85.38 122 PHE A O 1
ATOM 946 N N . SER A 1 123 ? 20.735 0.634 -7.961 1.00 88.69 123 SER A N 1
ATOM 947 C CA . SER A 1 123 ? 21.153 1.584 -6.924 1.00 88.69 123 SER A CA 1
ATOM 948 C C . SER A 1 123 ? 20.237 2.810 -6.872 1.00 88.69 123 SER A C 1
ATOM 950 O O . SER A 1 123 ? 19.779 3.201 -5.798 1.00 88.69 123 SER A O 1
ATOM 952 N N . VAL A 1 124 ? 19.891 3.379 -8.033 1.00 84.31 124 VAL A N 1
ATOM 953 C CA . VAL A 1 124 ? 18.962 4.518 -8.132 1.00 84.31 124 VAL A CA 1
ATOM 954 C C . VAL A 1 124 ? 17.573 4.153 -7.600 1.00 84.31 124 VAL A C 1
ATOM 956 O O . VAL A 1 124 ? 16.970 4.931 -6.858 1.00 84.31 124 VAL A O 1
ATOM 959 N N . VAL A 1 125 ? 17.068 2.958 -7.922 1.00 82.81 125 VAL A N 1
ATOM 960 C CA . VAL A 1 125 ? 15.780 2.472 -7.402 1.00 82.81 125 VAL A CA 1
ATOM 961 C C . VAL A 1 125 ? 15.833 2.254 -5.889 1.00 82.81 125 VAL A C 1
ATOM 963 O O . VAL A 1 125 ? 14.892 2.639 -5.199 1.00 82.81 125 VAL A O 1
ATOM 966 N N . ALA A 1 126 ? 16.918 1.684 -5.363 1.00 86.31 126 ALA A N 1
ATOM 967 C CA . ALA A 1 126 ? 17.080 1.427 -3.934 1.00 86.31 126 ALA A CA 1
ATOM 968 C C . ALA A 1 126 ? 17.108 2.724 -3.110 1.00 86.31 126 ALA A C 1
ATOM 970 O O . ALA A 1 126 ? 16.396 2.829 -2.112 1.00 86.31 126 ALA A O 1
ATOM 971 N N . ILE A 1 127 ? 17.858 3.736 -3.561 1.00 87.25 127 ILE A N 1
ATOM 972 C CA . ILE A 1 127 ? 17.905 5.068 -2.929 1.00 87.25 127 ILE A CA 1
ATOM 973 C C . ILE A 1 127 ? 16.527 5.739 -2.971 1.00 87.25 127 ILE A C 1
ATOM 975 O O . ILE A 1 127 ? 16.089 6.375 -2.014 1.00 87.25 127 ILE A O 1
ATOM 979 N N . TYR A 1 128 ? 15.813 5.591 -4.082 1.00 81.81 128 TYR A N 1
ATOM 980 C CA . TYR A 1 128 ? 14.471 6.133 -4.216 1.00 81.81 128 TYR A CA 1
ATOM 981 C C . TYR A 1 128 ? 13.467 5.448 -3.272 1.00 81.81 128 TYR A C 1
ATOM 983 O O . TYR A 1 128 ? 12.676 6.130 -2.617 1.00 81.81 128 TYR A O 1
ATOM 991 N N . LEU A 1 129 ? 13.513 4.116 -3.164 1.00 81.62 129 LEU A N 1
ATOM 992 C CA . LEU A 1 129 ? 12.670 3.354 -2.242 1.00 81.62 129 LEU A CA 1
ATOM 993 C C . LEU A 1 129 ? 12.964 3.728 -0.787 1.00 81.62 129 LEU A C 1
ATOM 995 O O . LEU A 1 129 ? 12.031 3.972 -0.024 1.00 81.62 129 LEU A O 1
ATOM 999 N N . SER A 1 130 ? 14.237 3.840 -0.405 1.00 86.19 130 SER A N 1
ATOM 1000 C CA . SER A 1 130 ? 14.606 4.227 0.959 1.00 86.19 130 SER A CA 1
ATOM 1001 C C . SER A 1 130 ? 14.127 5.641 1.295 1.00 86.19 130 SER A C 1
ATOM 1003 O O . SER A 1 130 ? 13.510 5.842 2.340 1.00 86.19 130 SER A O 1
ATOM 1005 N N . TYR A 1 131 ? 14.293 6.604 0.383 1.00 84.50 131 TYR A N 1
ATOM 1006 C CA . TYR A 1 131 ? 13.756 7.956 0.546 1.00 84.50 131 TYR A CA 1
ATOM 1007 C C . TYR A 1 131 ? 12.227 7.958 0.699 1.00 84.50 131 TYR A C 1
ATOM 1009 O O . TYR A 1 131 ? 11.678 8.644 1.565 1.00 84.50 131 TYR A O 1
ATOM 1017 N N . PHE A 1 132 ? 11.530 7.167 -0.118 1.00 81.19 132 PHE A N 1
ATOM 1018 C CA . PHE A 1 132 ? 10.077 7.049 -0.081 1.00 81.19 132 PHE A CA 1
ATOM 1019 C C . PHE A 1 132 ? 9.578 6.545 1.284 1.00 81.19 132 PHE A C 1
ATOM 1021 O O . PHE A 1 132 ? 8.693 7.163 1.882 1.00 81.19 132 PHE A O 1
ATOM 1028 N N . PHE A 1 133 ? 10.168 5.469 1.810 1.00 82.75 133 PHE A N 1
ATOM 1029 C CA . PHE A 1 133 ? 9.762 4.892 3.095 1.00 82.75 133 PHE A CA 1
ATOM 1030 C C . PHE A 1 133 ? 10.157 5.762 4.293 1.00 82.75 133 PHE A C 1
ATOM 1032 O O . PHE A 1 133 ? 9.354 5.927 5.208 1.00 82.75 133 PHE A O 1
ATOM 1039 N N . ILE A 1 134 ? 11.356 6.351 4.285 1.00 87.00 134 ILE A N 1
ATOM 1040 C CA . ILE A 1 134 ? 11.879 7.107 5.433 1.00 87.00 134 ILE A CA 1
ATOM 1041 C C . ILE A 1 134 ? 11.265 8.507 5.523 1.00 87.00 134 ILE A C 1
ATOM 1043 O O . ILE A 1 134 ? 11.025 9.001 6.620 1.00 87.00 134 ILE A O 1
ATOM 1047 N N . VAL A 1 135 ? 11.014 9.170 4.391 1.00 83.19 135 VAL A N 1
ATOM 1048 C CA . VAL A 1 135 ? 10.622 10.589 4.383 1.00 83.19 135 VAL A CA 1
ATOM 1049 C C . VAL A 1 135 ? 9.173 10.776 3.964 1.00 83.19 135 VAL A C 1
ATOM 1051 O O . VAL A 1 135 ? 8.427 11.502 4.623 1.00 83.19 135 VAL A O 1
ATOM 1054 N N . LEU A 1 136 ? 8.756 10.158 2.859 1.00 79.56 136 LEU A N 1
ATOM 1055 C CA . LEU A 1 136 ? 7.457 10.462 2.262 1.00 79.56 136 LEU A CA 1
ATOM 1056 C C . LEU A 1 136 ? 6.303 9.805 3.026 1.00 79.56 136 LEU A C 1
ATOM 1058 O O . LEU A 1 136 ? 5.314 10.482 3.316 1.00 79.56 136 LEU A O 1
ATOM 1062 N N . CYS A 1 137 ? 6.452 8.529 3.391 1.00 79.75 137 CYS A N 1
ATOM 1063 C CA . CYS A 1 137 ? 5.450 7.771 4.141 1.00 79.75 137 CYS A CA 1
ATOM 1064 C C . CYS A 1 137 ? 5.078 8.439 5.483 1.00 79.75 137 CYS A C 1
ATOM 1066 O O . CYS A 1 137 ? 3.917 8.830 5.638 1.00 79.75 137 CYS A O 1
ATOM 1068 N N . PRO A 1 138 ? 6.019 8.701 6.416 1.00 83.56 138 PRO A N 1
ATOM 1069 C CA . PRO A 1 138 ? 5.666 9.301 7.706 1.00 83.56 138 PRO A CA 1
ATOM 1070 C C . PRO A 1 138 ? 5.142 10.735 7.572 1.00 83.56 138 PRO A C 1
ATOM 1072 O O . PRO A 1 138 ? 4.241 11.151 8.300 1.00 83.56 138 PRO A O 1
ATOM 1075 N N . ARG A 1 139 ? 5.652 11.509 6.607 1.00 82.81 139 ARG A N 1
ATOM 1076 C CA . ARG A 1 139 ? 5.187 12.883 6.373 1.00 82.81 139 ARG A CA 1
ATOM 1077 C C . ARG A 1 139 ? 3.749 12.921 5.850 1.00 82.81 139 ARG A C 1
ATOM 1079 O O . ARG A 1 139 ? 3.026 13.873 6.145 1.00 82.81 139 ARG A O 1
ATOM 1086 N N . SER A 1 140 ? 3.341 11.914 5.078 1.00 79.88 140 SER A N 1
ATOM 1087 C CA . SER A 1 140 ? 1.957 11.743 4.636 1.00 79.88 140 SER A CA 1
ATOM 1088 C C . SER A 1 140 ? 1.045 11.367 5.806 1.00 79.88 140 SER A C 1
ATOM 1090 O O . SER A 1 140 ? 0.044 12.055 6.020 1.00 79.88 140 SER A O 1
ATOM 1092 N N . GLY A 1 141 ? 1.436 10.370 6.610 1.00 81.19 141 GLY A N 1
ATOM 1093 C CA . GLY A 1 141 ? 0.682 9.925 7.790 1.00 81.19 141 GLY A CA 1
ATOM 1094 C C . GLY A 1 141 ? 0.429 11.055 8.795 1.00 81.19 141 GLY A C 1
ATOM 1095 O O . GLY A 1 141 ? -0.714 11.322 9.164 1.00 81.19 141 GLY A O 1
ATOM 1096 N N . LEU A 1 142 ? 1.462 11.840 9.134 1.00 84.94 142 LEU A N 1
ATOM 1097 C CA . LEU A 1 142 ? 1.340 12.987 10.050 1.00 84.94 142 LEU A CA 1
ATOM 1098 C C . LEU A 1 142 ? 0.355 14.058 9.554 1.00 84.94 142 LEU A C 1
ATOM 1100 O O . LEU A 1 142 ? -0.422 14.616 10.333 1.00 84.94 142 LEU A O 1
ATOM 1104 N N . ARG A 1 143 ? 0.358 14.357 8.248 1.00 82.81 143 ARG A N 1
ATOM 1105 C CA . ARG A 1 143 ? -0.586 15.321 7.655 1.00 82.81 143 ARG A CA 1
ATOM 1106 C C . ARG A 1 143 ? -2.015 14.797 7.669 1.00 82.81 143 ARG A C 1
ATOM 1108 O O . ARG A 1 143 ? -2.939 15.586 7.872 1.00 82.81 143 ARG A O 1
ATOM 1115 N N . MET A 1 144 ? -2.199 13.499 7.429 1.00 82.12 144 MET A N 1
ATOM 1116 C CA . MET A 1 144 ? -3.514 12.873 7.485 1.00 82.12 144 MET A CA 1
ATOM 1117 C C . MET A 1 144 ? -4.079 12.929 8.904 1.00 82.12 144 MET A C 1
ATOM 1119 O O . MET A 1 144 ? -5.160 13.485 9.099 1.00 82.12 144 MET A O 1
ATOM 1123 N N . HIS A 1 145 ? -3.289 12.491 9.883 1.00 86.38 145 HIS A N 1
ATOM 1124 C CA . HIS A 1 145 ? -3.625 12.533 11.304 1.00 86.38 145 HIS A CA 1
ATOM 1125 C C . HIS A 1 145 ? -4.001 13.953 11.760 1.00 86.38 145 HIS A C 1
ATOM 1127 O O . HIS A 1 145 ? -5.023 14.162 12.411 1.00 86.38 145 HIS A O 1
ATOM 1133 N N . SER A 1 146 ? -3.218 14.968 11.371 1.00 87.69 146 SER A N 1
ATOM 1134 C CA . SER A 1 146 ? -3.495 16.373 11.706 1.00 87.69 146 SER A CA 1
ATOM 1135 C C . SER A 1 146 ? -4.829 16.877 11.134 1.00 87.69 146 SER A C 1
ATOM 1137 O O . SER A 1 146 ? -5.583 17.564 11.831 1.00 87.69 146 SER A O 1
ATOM 1139 N N . ARG A 1 147 ? -5.169 16.525 9.885 1.00 84.44 147 ARG A N 1
ATOM 1140 C CA . ARG A 1 147 ? -6.436 16.952 9.260 1.00 84.44 147 ARG A CA 1
ATOM 1141 C C . ARG A 1 147 ? -7.632 16.184 9.810 1.00 84.44 147 ARG A C 1
ATOM 1143 O O . ARG A 1 147 ? -8.671 16.805 10.007 1.00 84.44 147 ARG A O 1
ATOM 1150 N N . GLN A 1 148 ? -7.489 14.894 10.105 1.00 84.50 148 GLN A N 1
ATOM 1151 C CA . GLN A 1 148 ? -8.524 14.108 10.781 1.00 84.50 148 GLN A CA 1
ATOM 1152 C C . GLN A 1 148 ? -8.825 14.672 12.176 1.00 84.50 148 GLN A C 1
ATOM 1154 O O . GLN A 1 148 ? -9.986 14.917 12.492 1.00 84.50 148 GLN A O 1
ATOM 1159 N N . LEU A 1 149 ? -7.794 14.988 12.969 1.00 88.69 149 LEU A N 1
ATOM 1160 C CA . LEU A 1 149 ? -7.966 15.632 14.274 1.00 88.69 149 LEU A CA 1
ATOM 1161 C C . LEU A 1 149 ? -8.637 17.007 14.144 1.00 88.69 149 LEU A C 1
ATOM 1163 O O . LEU A 1 149 ? -9.581 17.319 14.863 1.00 88.69 149 LEU A O 1
ATOM 1167 N N . SER A 1 150 ? -8.199 17.818 13.179 1.00 89.38 150 SER A N 1
ATOM 1168 C CA . SER A 1 150 ? -8.808 19.127 12.912 1.00 89.38 150 SER A CA 1
ATOM 1169 C C . SER A 1 150 ? -10.275 19.020 12.486 1.00 89.38 150 SER A C 1
ATOM 1171 O O . SER A 1 150 ? -11.068 19.905 12.799 1.00 89.38 150 SER A O 1
ATOM 1173 N N . ALA A 1 151 ? -10.643 17.966 11.754 1.00 85.56 151 ALA A N 1
ATOM 1174 C CA . ALA A 1 151 ? -12.025 17.693 11.381 1.00 85.56 151 ALA A CA 1
ATOM 1175 C C . ALA A 1 151 ? -12.849 17.261 12.599 1.00 85.56 151 ALA A C 1
ATOM 1177 O O . ALA A 1 151 ? -13.942 17.785 12.796 1.00 85.56 151 ALA A O 1
ATOM 1178 N N . LEU A 1 152 ? -12.301 16.390 13.452 1.00 86.69 152 LEU A N 1
ATOM 1179 C CA . LEU A 1 152 ? -12.941 15.952 14.693 1.00 86.69 152 LEU A CA 1
ATOM 1180 C C . LEU A 1 152 ? -13.257 17.138 15.618 1.00 86.69 152 LEU A C 1
ATOM 1182 O O . LEU A 1 152 ? -14.366 17.233 16.130 1.00 86.69 152 LEU A O 1
ATOM 1186 N N . MET A 1 153 ? -12.332 18.093 15.745 1.00 88.38 153 MET A N 1
ATOM 1187 C CA . MET A 1 153 ? -12.526 19.313 16.544 1.00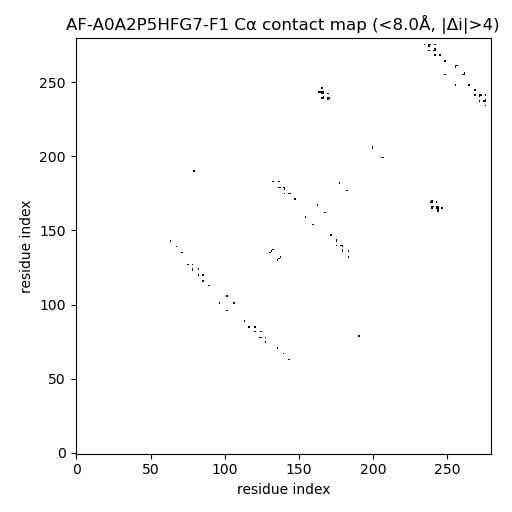 88.38 153 MET A CA 1
ATOM 1188 C C . MET A 1 153 ? -13.616 20.251 15.997 1.00 88.38 153 MET A C 1
ATOM 1190 O O . MET A 1 153 ? -14.116 21.101 16.727 1.00 88.38 153 MET A O 1
ATOM 1194 N N . LYS A 1 154 ? -13.987 20.125 14.716 1.00 87.81 154 LYS A N 1
ATOM 1195 C CA . LYS A 1 154 ? -15.029 20.940 14.063 1.00 87.81 154 LYS A CA 1
ATOM 1196 C C . LYS A 1 154 ? -16.406 20.269 14.056 1.00 87.81 154 LYS A C 1
ATOM 1198 O O . LYS A 1 154 ? -17.378 20.883 13.617 1.00 87.81 154 LYS A O 1
ATOM 1203 N N . VAL A 1 155 ? -16.504 19.013 14.490 1.00 88.50 155 VAL A N 1
ATOM 1204 C CA . VAL A 1 155 ? -17.769 18.272 14.534 1.00 88.50 155 VAL A CA 1
ATOM 1205 C C . VAL A 1 155 ? -18.665 18.810 15.654 1.00 88.50 155 VAL A C 1
ATOM 1207 O O . VAL A 1 155 ? -18.201 19.189 16.726 1.00 88.50 155 VAL A O 1
ATOM 1210 N N . LYS A 1 156 ? -19.983 18.834 15.408 1.00 88.56 156 LYS A N 1
ATOM 1211 C CA . LYS A 1 156 ? -20.986 19.226 16.410 1.00 88.56 156 LYS A CA 1
ATOM 1212 C C . LYS A 1 156 ? -20.927 18.297 17.625 1.00 88.56 156 LYS A C 1
ATOM 1214 O O . LYS A 1 156 ? -20.955 17.078 17.465 1.00 88.56 156 LYS A O 1
ATOM 1219 N N . PHE A 1 157 ? -20.979 18.871 18.827 1.00 85.62 157 PHE A N 1
ATOM 1220 C CA . PHE A 1 157 ? -20.952 18.121 20.088 1.00 85.62 157 PHE A CA 1
ATOM 1221 C C . PHE A 1 157 ? -22.028 17.024 20.165 1.00 85.62 157 PHE A C 1
ATOM 1223 O O . PHE A 1 157 ? -21.743 15.913 20.595 1.00 85.62 157 PHE A O 1
ATOM 1230 N N . THR A 1 158 ? -23.234 17.279 19.649 1.00 85.44 158 THR A N 1
ATOM 1231 C CA . THR A 1 158 ? -24.316 16.280 19.611 1.00 85.44 158 THR A CA 1
ATOM 1232 C C . THR A 1 158 ? -23.913 14.996 18.880 1.00 85.44 158 THR A C 1
ATOM 1234 O O . THR A 1 158 ? -24.236 13.913 19.348 1.00 85.44 158 THR A O 1
ATOM 1237 N N . ALA A 1 159 ? -23.169 15.096 17.773 1.00 80.19 159 ALA A N 1
ATOM 1238 C CA . ALA A 1 159 ? -22.716 13.928 17.013 1.00 80.19 159 ALA A CA 1
ATOM 1239 C C . ALA A 1 159 ? -21.575 13.170 17.718 1.00 80.19 159 ALA A C 1
ATOM 1241 O O . ALA A 1 159 ? -21.448 11.956 17.560 1.00 80.19 159 ALA A O 1
ATOM 1242 N N . LEU A 1 160 ? -20.761 13.883 18.504 1.00 82.25 160 LEU A N 1
ATOM 1243 C CA . LEU A 1 160 ? -19.698 13.303 19.328 1.00 82.25 160 LEU A CA 1
ATOM 1244 C C . LEU A 1 160 ? -20.264 12.514 20.513 1.00 82.25 160 LEU A C 1
ATOM 1246 O O . LEU A 1 160 ? -19.757 11.443 20.811 1.00 82.25 160 LEU A O 1
ATOM 1250 N N . VAL A 1 161 ? -21.328 13.009 21.151 1.00 84.88 161 VAL A N 1
ATOM 1251 C CA . VAL A 1 161 ? -21.959 12.346 22.307 1.00 84.88 161 VAL A CA 1
ATOM 1252 C C . VAL A 1 161 ? -22.755 11.105 21.902 1.00 84.88 161 VAL A C 1
ATOM 1254 O O . VAL A 1 161 ? -22.830 10.149 22.665 1.00 84.88 161 VAL A O 1
ATOM 1257 N N . THR A 1 162 ? -23.335 11.081 20.698 1.00 83.94 162 THR A N 1
ATOM 1258 C CA . THR A 1 162 ? -24.097 9.916 20.215 1.00 83.94 162 THR A CA 1
ATOM 1259 C C . THR A 1 162 ? -23.232 8.713 19.845 1.00 83.94 162 THR A C 1
ATOM 1261 O O . THR A 1 162 ? -23.755 7.607 19.752 1.00 83.94 162 THR A O 1
ATOM 1264 N N . LYS A 1 163 ? -21.933 8.910 19.586 1.00 81.94 163 LYS A N 1
ATOM 1265 C CA . LYS A 1 163 ? -21.013 7.830 19.214 1.00 81.94 163 LYS A CA 1
ATOM 1266 C C . LYS A 1 163 ? -20.138 7.432 20.393 1.00 81.94 163 LYS A C 1
ATOM 1268 O O . LYS A 1 163 ? -19.615 8.283 21.104 1.00 81.94 163 LYS A O 1
ATOM 1273 N N . ASN A 1 164 ? -19.905 6.130 20.545 1.00 80.25 164 ASN A N 1
ATOM 1274 C CA . ASN A 1 164 ? -18.981 5.624 21.556 1.00 80.25 164 ASN A CA 1
ATOM 1275 C C . ASN A 1 164 ? -17.557 6.125 21.264 1.00 80.25 164 ASN A C 1
ATOM 1277 O O . ASN A 1 164 ? -17.066 6.009 20.138 1.00 80.25 164 ASN A O 1
ATOM 1281 N N . SER A 1 165 ? -16.857 6.625 22.285 1.00 78.38 165 SER A N 1
ATOM 1282 C CA . SER A 1 165 ? -15.468 7.101 22.163 1.00 78.38 165 SER A CA 1
ATOM 1283 C C . SER A 1 165 ? -14.518 6.021 21.621 1.00 78.38 165 SER A C 1
ATOM 1285 O O . SER A 1 165 ? -13.578 6.322 20.877 1.00 78.38 165 SER A O 1
ATOM 1287 N N . GLY A 1 166 ? -14.806 4.750 21.919 1.00 76.94 166 GLY A N 1
ATOM 1288 C CA . GLY A 1 166 ? -14.085 3.600 21.376 1.00 76.94 166 GLY A CA 1
ATOM 1289 C C . GLY A 1 166 ? -14.296 3.354 19.889 1.00 76.94 166 GLY A C 1
ATOM 1290 O O . GLY A 1 166 ? -13.359 2.949 19.210 1.00 76.94 166 GLY A O 1
ATOM 1291 N N . GLU A 1 167 ? -15.473 3.665 19.347 1.00 79.38 167 GLU A N 1
ATOM 1292 C CA . GLU A 1 167 ? -15.732 3.545 17.909 1.00 79.38 167 GLU A CA 1
ATOM 1293 C C . GLU A 1 167 ? -14.921 4.584 17.125 1.00 79.38 167 GLU A C 1
ATOM 1295 O O . GLU A 1 167 ? -14.273 4.245 16.136 1.00 79.38 167 GLU A O 1
ATOM 1300 N N . ILE A 1 168 ? -14.889 5.831 17.609 1.00 83.69 168 ILE A N 1
ATOM 1301 C CA . ILE A 1 168 ? -14.125 6.926 16.991 1.00 83.69 168 ILE A CA 1
ATOM 1302 C C . ILE A 1 168 ? -12.622 6.624 17.033 1.00 83.69 168 ILE A C 1
ATOM 1304 O O . ILE A 1 168 ? -11.929 6.778 16.027 1.00 83.69 168 ILE A O 1
ATOM 1308 N N . THR A 1 169 ? -12.120 6.149 18.176 1.00 82.75 169 THR A N 1
ATOM 1309 C CA . THR A 1 169 ? -10.699 5.806 18.349 1.00 82.75 169 THR A CA 1
ATOM 1310 C C . THR A 1 169 ? -10.296 4.614 17.482 1.00 82.75 169 THR A C 1
ATOM 1312 O O . THR A 1 169 ? -9.247 4.641 16.835 1.00 82.75 169 THR A O 1
ATOM 1315 N N . ASN A 1 170 ? -11.139 3.579 17.418 1.00 82.12 170 ASN A N 1
ATOM 1316 C CA . ASN A 1 170 ? -10.908 2.423 16.558 1.00 82.12 170 ASN A CA 1
ATOM 1317 C C . ASN A 1 170 ? -10.889 2.822 15.075 1.00 82.12 170 ASN A C 1
ATOM 1319 O O . ASN A 1 170 ? -9.987 2.404 14.353 1.00 82.12 170 ASN A O 1
ATOM 1323 N N . LEU A 1 171 ? -11.827 3.668 14.635 1.00 82.31 171 LEU A N 1
ATOM 1324 C CA . LEU A 1 171 ? -11.874 4.162 13.258 1.00 82.31 171 LEU A CA 1
ATOM 1325 C C . LEU A 1 171 ? -10.601 4.943 12.905 1.00 82.31 171 LEU A C 1
ATOM 1327 O O . LEU A 1 171 ? -9.951 4.654 11.908 1.00 82.31 171 LEU A O 1
ATOM 1331 N N . PHE A 1 172 ? -10.193 5.869 13.773 1.00 82.50 172 PHE A N 1
ATOM 1332 C CA . PHE A 1 172 ? -8.996 6.682 13.575 1.00 82.50 172 PHE A CA 1
ATOM 1333 C C . PHE A 1 172 ? -7.710 5.848 13.468 1.00 82.50 172 PHE A C 1
ATOM 1335 O O . PHE A 1 172 ? -6.876 6.072 12.585 1.00 82.50 172 PHE A O 1
ATOM 1342 N N . SER A 1 173 ? -7.565 4.857 14.351 1.00 84.25 173 SER A N 1
ATOM 1343 C CA . SER A 1 173 ? -6.426 3.938 14.352 1.00 84.25 173 SER A CA 1
ATOM 1344 C C . SER A 1 173 ? -6.402 3.077 13.087 1.00 84.25 173 SER A C 1
ATOM 1346 O O . SER A 1 173 ? -5.376 2.989 12.409 1.00 84.25 173 SER A O 1
ATOM 1348 N N . GLN A 1 174 ? -7.544 2.491 12.714 1.00 80.75 174 GLN A N 1
ATOM 1349 C CA . GLN A 1 174 ? -7.634 1.650 11.523 1.00 80.75 174 GLN A CA 1
ATOM 1350 C C . GLN A 1 174 ? -7.387 2.436 10.237 1.00 80.75 174 GLN A C 1
ATOM 1352 O O . GLN A 1 174 ? -6.608 1.982 9.401 1.00 80.75 174 GLN A O 1
ATOM 1357 N N . ASP A 1 175 ? -7.985 3.616 10.091 1.00 82.25 175 ASP A N 1
ATOM 1358 C CA . ASP A 1 175 ? -7.823 4.447 8.898 1.00 82.25 175 ASP A CA 1
ATOM 1359 C C . ASP A 1 175 ? -6.366 4.885 8.715 1.00 82.25 175 ASP A C 1
ATOM 1361 O O . ASP A 1 175 ? -5.839 4.835 7.603 1.00 82.25 175 ASP A O 1
ATOM 1365 N N . THR A 1 176 ? -5.679 5.234 9.808 1.00 82.75 176 THR A N 1
ATOM 1366 C CA . THR A 1 176 ? -4.247 5.572 9.779 1.00 82.75 176 THR A CA 1
ATOM 1367 C C . THR A 1 176 ? -3.403 4.381 9.335 1.00 82.75 176 THR A C 1
ATOM 1369 O O . THR A 1 176 ? -2.600 4.502 8.412 1.00 82.75 176 THR A O 1
ATOM 1372 N N . ILE A 1 177 ? -3.642 3.199 9.909 1.00 83.56 177 ILE A N 1
ATOM 1373 C CA . ILE A 1 177 ? -2.911 1.973 9.557 1.00 83.56 177 ILE A CA 1
ATOM 1374 C C . ILE A 1 177 ? -3.133 1.588 8.091 1.00 83.56 177 ILE A C 1
ATOM 1376 O O . ILE A 1 177 ? -2.193 1.162 7.416 1.00 83.56 177 ILE A O 1
ATOM 1380 N N . ILE A 1 178 ? -4.362 1.709 7.588 1.00 77.94 178 ILE A N 1
ATOM 1381 C CA . ILE A 1 178 ? -4.682 1.348 6.206 1.00 77.94 178 ILE A CA 1
ATOM 1382 C C . ILE A 1 178 ? -3.992 2.296 5.249 1.00 77.94 178 ILE A C 1
ATOM 1384 O O . ILE A 1 178 ? -3.344 1.825 4.323 1.00 77.94 178 ILE A O 1
ATOM 1388 N N . VAL A 1 179 ? -4.085 3.607 5.463 1.00 75.88 179 VAL A N 1
ATOM 1389 C CA . VAL A 1 179 ? -3.450 4.565 4.556 1.00 75.88 179 VAL A CA 1
ATOM 1390 C C . VAL A 1 179 ? -1.932 4.422 4.596 1.00 75.88 179 VAL A C 1
ATOM 1392 O O . VAL A 1 179 ? -1.318 4.349 3.533 1.00 75.88 179 VAL A O 1
ATOM 1395 N N . ASP A 1 180 ? -1.328 4.274 5.775 1.00 81.88 180 ASP A N 1
ATOM 1396 C CA . ASP A 1 180 ? 0.126 4.140 5.901 1.00 81.88 180 ASP A CA 1
ATOM 1397 C C . ASP A 1 180 ? 0.664 2.843 5.276 1.00 81.88 180 ASP A C 1
ATOM 1399 O O . ASP A 1 180 ? 1.776 2.827 4.749 1.00 81.88 180 ASP A O 1
ATOM 1403 N N . ARG A 1 181 ? -0.114 1.752 5.275 1.00 79.94 181 ARG A N 1
ATOM 1404 C CA . ARG A 1 181 ? 0.303 0.473 4.669 1.00 79.94 181 ARG A CA 1
ATOM 1405 C C . ARG A 1 181 ? -0.054 0.353 3.191 1.00 79.94 181 ARG A C 1
ATOM 1407 O O . ARG A 1 181 ? 0.716 -0.209 2.413 1.00 79.94 181 ARG A O 1
ATOM 1414 N N . LEU A 1 182 ? -1.224 0.846 2.801 1.00 75.69 182 LEU A N 1
ATOM 1415 C CA . LEU A 1 182 ? -1.778 0.665 1.463 1.00 75.69 182 LEU A CA 1
ATOM 1416 C C . LEU A 1 182 ? -1.198 1.677 0.472 1.00 75.69 182 LEU A C 1
ATOM 1418 O O . LEU A 1 182 ? -0.926 1.315 -0.671 1.00 75.69 182 LEU A O 1
ATOM 1422 N N . LEU A 1 183 ? -0.951 2.920 0.902 1.00 72.12 183 LEU A N 1
ATOM 1423 C CA . LEU A 1 183 ? -0.446 3.985 0.032 1.00 72.12 183 LEU A CA 1
ATOM 1424 C C . LEU A 1 183 ? 0.926 3.644 -0.588 1.00 72.12 183 LEU A C 1
ATOM 1426 O O . LEU A 1 183 ? 1.051 3.764 -1.809 1.00 72.12 183 LEU A O 1
ATOM 1430 N N . PRO A 1 184 ? 1.933 3.153 0.169 1.00 72.62 184 PRO A N 1
ATOM 1431 C CA . PRO A 1 184 ? 3.193 2.685 -0.411 1.00 72.62 184 PRO A CA 1
ATOM 1432 C C . PRO A 1 184 ? 3.003 1.567 -1.434 1.00 72.62 184 PRO A C 1
ATOM 1434 O O . PRO A 1 184 ? 3.567 1.626 -2.524 1.00 72.62 184 PRO A O 1
ATOM 1437 N N . MET A 1 185 ? 2.190 0.559 -1.108 1.00 73.00 185 MET A N 1
ATOM 1438 C CA . MET A 1 185 ? 2.007 -0.604 -1.977 1.00 73.00 185 MET A CA 1
ATOM 1439 C C . MET A 1 185 ? 1.297 -0.253 -3.286 1.00 73.00 185 MET A C 1
ATOM 1441 O O . MET A 1 185 ? 1.738 -0.693 -4.346 1.00 73.00 185 MET A O 1
ATOM 1445 N N . LEU A 1 186 ? 0.251 0.579 -3.247 1.00 68.31 186 LEU A N 1
ATOM 1446 C CA . LEU A 1 186 ? -0.436 1.020 -4.466 1.00 68.31 186 LEU A CA 1
ATOM 1447 C C . LEU A 1 186 ? 0.501 1.798 -5.388 1.00 68.31 186 LEU A C 1
ATOM 1449 O O . LEU A 1 186 ? 0.542 1.531 -6.586 1.00 68.31 186 LEU A O 1
ATOM 1453 N N . LEU A 1 187 ? 1.294 2.718 -4.835 1.00 68.00 187 LEU A N 1
ATOM 1454 C CA . LEU A 1 187 ? 2.225 3.528 -5.621 1.00 68.00 187 LEU A CA 1
ATOM 1455 C C . LEU A 1 187 ? 3.330 2.680 -6.273 1.00 68.00 187 LEU A C 1
ATOM 1457 O O . LEU A 1 187 ? 3.746 2.969 -7.397 1.00 68.00 187 LEU A O 1
ATOM 1461 N N . LEU A 1 188 ? 3.776 1.607 -5.614 1.00 71.19 188 LEU A N 1
ATOM 1462 C CA . LEU A 1 188 ? 4.735 0.653 -6.182 1.00 71.19 188 LEU A CA 1
ATOM 1463 C C . LEU A 1 188 ? 4.116 -0.256 -7.257 1.00 71.19 188 LEU A C 1
ATOM 1465 O O . LEU A 1 188 ? 4.782 -0.567 -8.249 1.00 71.19 188 LEU A O 1
ATOM 1469 N N . ASN A 1 189 ? 2.849 -0.641 -7.108 1.00 70.75 189 ASN A N 1
ATOM 1470 C CA . ASN A 1 189 ? 2.154 -1.490 -8.079 1.00 70.75 189 ASN A CA 1
ATOM 1471 C C . ASN A 1 189 ? 1.796 -0.735 -9.365 1.00 70.75 189 ASN A C 1
ATOM 1473 O O . ASN A 1 189 ? 2.161 -1.189 -10.447 1.00 70.75 189 ASN A O 1
ATOM 1477 N N . ILE A 1 190 ? 1.232 0.475 -9.261 1.00 64.88 190 ILE A N 1
ATOM 1478 C CA . ILE A 1 190 ? 0.917 1.338 -10.421 1.00 64.88 190 ILE A CA 1
ATOM 1479 C C . ILE A 1 190 ? 2.182 1.631 -11.253 1.00 64.88 190 ILE A C 1
ATOM 1481 O O . ILE A 1 190 ? 2.147 1.795 -12.474 1.00 64.88 190 ILE A O 1
ATOM 1485 N N . SER A 1 191 ? 3.335 1.667 -10.586 1.00 61.44 191 SER A N 1
ATOM 1486 C CA . SER A 1 191 ? 4.649 1.848 -11.200 1.00 61.44 191 SER A CA 1
ATOM 1487 C C . SER A 1 191 ? 5.117 0.638 -12.029 1.00 61.44 191 SER A C 1
ATOM 1489 O O . SER A 1 191 ? 5.932 0.790 -12.942 1.00 61.44 191 SER A O 1
ATOM 1491 N N . SER A 1 192 ? 4.603 -0.559 -11.744 1.00 60.44 192 SER A N 1
ATOM 1492 C CA . SER A 1 192 ? 4.980 -1.812 -12.409 1.00 60.44 192 SER A CA 1
ATOM 1493 C C . SER A 1 192 ? 4.111 -2.135 -13.630 1.00 60.44 192 SER A C 1
ATOM 1495 O O . SER A 1 192 ? 4.609 -2.751 -14.575 1.00 60.44 192 SER A O 1
ATOM 1497 N N . ASP A 1 193 ? 2.869 -1.650 -13.676 1.00 60.62 193 ASP A N 1
ATOM 1498 C CA . ASP A 1 193 ? 1.888 -1.974 -14.727 1.00 60.62 193 ASP A CA 1
ATOM 1499 C C . ASP A 1 193 ? 2.267 -1.463 -16.129 1.00 60.62 193 ASP A C 1
ATOM 1501 O O . ASP A 1 193 ? 1.852 -2.014 -17.149 1.00 60.62 193 ASP A O 1
ATOM 1505 N N . LYS A 1 194 ? 3.141 -0.451 -16.220 1.00 62.00 194 LYS A N 1
ATOM 1506 C CA . LYS A 1 194 ? 3.656 0.062 -17.506 1.00 62.00 194 LYS A CA 1
ATOM 1507 C C . LYS A 1 194 ? 4.480 -0.980 -18.281 1.00 62.00 194 LYS A C 1
ATOM 1509 O O . LYS A 1 194 ? 4.646 -0.841 -19.492 1.00 62.00 194 LYS A O 1
ATOM 1514 N N . LYS A 1 195 ? 4.982 -2.031 -17.617 1.00 64.25 195 LYS A N 1
ATOM 1515 C CA . LYS A 1 195 ? 5.745 -3.118 -18.256 1.00 64.25 195 LYS A CA 1
ATOM 1516 C C . LYS A 1 195 ? 4.895 -3.928 -19.234 1.00 64.25 195 LYS A C 1
ATOM 1518 O O . LYS A 1 195 ? 5.410 -4.354 -20.264 1.00 64.25 195 LYS A O 1
ATOM 1523 N N . CYS A 1 196 ? 3.599 -4.075 -18.959 1.00 65.06 196 CYS A N 1
ATOM 1524 C CA . CYS A 1 196 ? 2.674 -4.786 -19.840 1.00 65.06 196 CYS A CA 1
ATOM 1525 C C . CYS A 1 196 ? 2.584 -4.114 -21.218 1.00 65.06 196 CYS A C 1
ATOM 1527 O O . CYS A 1 196 ? 2.572 -4.797 -22.232 1.00 65.06 196 CYS A O 1
ATOM 1529 N N . ILE A 1 197 ? 2.626 -2.779 -21.272 1.00 68.06 197 ILE A N 1
ATOM 1530 C CA . ILE A 1 197 ? 2.581 -2.014 -22.530 1.00 68.06 197 ILE A CA 1
ATOM 1531 C C . ILE A 1 197 ? 3.844 -2.270 -23.370 1.00 68.06 197 ILE A C 1
ATOM 1533 O O . ILE A 1 197 ? 3.758 -2.464 -24.580 1.00 68.06 197 ILE A O 1
ATOM 1537 N N . SER A 1 198 ? 5.011 -2.332 -22.720 1.00 66.00 198 SER A N 1
ATOM 1538 C CA . SER A 1 198 ? 6.282 -2.669 -23.379 1.00 66.00 198 SER A CA 1
ATOM 1539 C C . SER A 1 198 ? 6.279 -4.099 -23.941 1.00 66.00 198 SER A C 1
ATOM 1541 O O . SER A 1 198 ? 6.747 -4.338 -25.052 1.00 66.00 198 SER A O 1
ATOM 1543 N N . LEU A 1 199 ? 5.683 -5.051 -23.212 1.00 68.19 199 LEU A N 1
ATOM 1544 C CA . LEU A 1 199 ? 5.564 -6.444 -23.651 1.00 68.19 199 LEU A CA 1
ATOM 1545 C C . LEU A 1 199 ? 4.676 -6.589 -24.897 1.00 68.19 199 LEU A C 1
ATOM 1547 O O . LEU A 1 199 ? 5.008 -7.346 -25.809 1.00 68.19 199 LEU A O 1
ATOM 1551 N N . VAL A 1 200 ? 3.579 -5.832 -24.964 1.00 72.25 200 VAL A N 1
ATOM 1552 C CA . VAL A 1 200 ? 2.682 -5.814 -26.130 1.00 72.25 200 VAL A CA 1
ATOM 1553 C C . VAL A 1 200 ? 3.378 -5.231 -27.359 1.00 72.25 200 VAL A C 1
ATOM 1555 O O . VAL A 1 200 ? 3.223 -5.767 -28.453 1.00 72.25 200 VAL A O 1
ATOM 1558 N N . ALA A 1 201 ? 4.203 -4.194 -27.184 1.00 70.75 201 ALA A N 1
ATOM 1559 C CA . ALA A 1 201 ? 5.004 -3.632 -28.272 1.00 70.75 201 ALA A CA 1
ATOM 1560 C C . ALA A 1 201 ? 6.041 -4.630 -28.823 1.00 70.75 201 ALA A C 1
ATOM 1562 O O . ALA A 1 201 ? 6.348 -4.603 -30.013 1.00 70.75 201 ALA A O 1
ATOM 1563 N N . ALA A 1 202 ? 6.559 -5.527 -27.978 1.00 72.50 202 ALA A N 1
ATOM 1564 C CA . ALA A 1 202 ? 7.519 -6.550 -28.384 1.00 72.50 202 ALA A CA 1
ATOM 1565 C C . ALA A 1 202 ? 6.873 -7.757 -29.092 1.00 72.50 202 ALA A C 1
ATOM 1567 O O . ALA A 1 202 ? 7.545 -8.418 -29.880 1.00 72.50 202 ALA A O 1
ATOM 1568 N N . THR A 1 203 ? 5.594 -8.061 -28.825 1.00 77.31 203 THR A N 1
ATOM 1569 C CA . THR A 1 203 ? 4.912 -9.248 -29.380 1.00 77.31 203 THR A CA 1
ATOM 1570 C C . THR A 1 203 ? 3.493 -8.920 -29.878 1.00 77.31 203 THR A C 1
ATOM 1572 O O . THR A 1 203 ? 2.514 -9.127 -29.154 1.00 77.31 203 THR A O 1
ATOM 1575 N N . PRO A 1 204 ? 3.348 -8.480 -31.145 1.00 76.69 204 PRO A N 1
ATOM 1576 C CA . PRO A 1 204 ? 2.065 -8.106 -31.747 1.00 76.69 204 PRO A CA 1
ATOM 1577 C C . PRO A 1 204 ? 0.928 -9.148 -31.667 1.00 76.69 204 PRO A C 1
ATOM 1579 O O . PRO A 1 204 ? -0.204 -8.739 -31.407 1.00 76.69 204 PRO A O 1
ATOM 1582 N N . PRO A 1 205 ? 1.149 -10.475 -31.831 1.00 79.56 205 PRO A N 1
ATOM 1583 C CA . PRO A 1 205 ? 0.037 -11.434 -31.827 1.00 79.56 205 PRO A CA 1
ATOM 1584 C C . PRO A 1 205 ? -0.652 -11.596 -30.461 1.00 79.56 205 PRO A C 1
ATOM 1586 O O . PRO A 1 205 ? -1.799 -12.033 -30.405 1.00 79.56 205 PRO A O 1
ATOM 1589 N N . ILE A 1 206 ? -0.006 -11.206 -29.354 1.00 78.31 206 ILE A N 1
ATOM 1590 C CA . ILE A 1 206 ? -0.589 -11.293 -28.002 1.00 78.31 206 ILE A CA 1
ATOM 1591 C C . ILE A 1 206 ? -1.690 -10.236 -27.798 1.00 78.31 206 ILE A C 1
ATOM 1593 O O . ILE A 1 206 ? -2.581 -10.423 -26.968 1.00 78.31 206 ILE A O 1
ATOM 1597 N N . ALA A 1 207 ? -1.694 -9.160 -28.592 1.00 80.12 207 ALA A N 1
ATOM 1598 C CA . ALA A 1 207 ? -2.649 -8.061 -28.461 1.00 80.12 207 ALA A CA 1
ATOM 1599 C C . ALA A 1 207 ? -4.119 -8.497 -28.618 1.00 80.12 207 ALA A C 1
ATOM 1601 O O . ALA A 1 207 ? -4.995 -7.919 -27.976 1.00 80.12 207 ALA A O 1
ATOM 1602 N N . LEU A 1 208 ? -4.390 -9.545 -29.408 1.00 84.06 208 LEU A N 1
ATOM 1603 C CA . LEU A 1 208 ? -5.748 -10.047 -29.651 1.00 84.06 208 LEU A CA 1
ATOM 1604 C C . LEU A 1 208 ? -6.373 -10.721 -28.413 1.00 84.06 208 LEU A C 1
ATOM 1606 O O . LEU A 1 208 ? -7.590 -10.697 -28.252 1.00 84.06 208 LEU A O 1
ATOM 1610 N N . MET A 1 209 ? -5.556 -11.278 -27.513 1.00 84.88 209 MET A N 1
ATOM 1611 C CA . MET A 1 209 ? -6.028 -11.970 -26.301 1.00 84.88 209 MET A CA 1
ATOM 1612 C C . MET A 1 209 ? -6.302 -11.022 -25.123 1.00 84.88 209 MET A C 1
ATOM 1614 O O . MET A 1 209 ? -7.051 -11.364 -24.206 1.00 84.88 209 MET A O 1
ATOM 1618 N N . ILE A 1 210 ? -5.730 -9.814 -25.147 1.00 85.81 210 ILE A N 1
ATOM 1619 C CA . ILE A 1 210 ? -5.874 -8.796 -24.095 1.00 85.81 210 ILE A CA 1
ATOM 1620 C C . ILE A 1 210 ? -7.333 -8.406 -23.820 1.00 85.81 210 ILE A C 1
ATOM 1622 O O . ILE A 1 210 ? -7.703 -8.404 -22.646 1.00 85.81 210 ILE A O 1
ATOM 1626 N N . PRO A 1 211 ? -8.185 -8.084 -24.817 1.00 85.62 211 PRO A N 1
ATOM 1627 C CA . PRO A 1 211 ? -9.565 -7.683 -24.535 1.00 85.62 211 PRO A CA 1
ATOM 1628 C C . PRO A 1 211 ? -10.380 -8.798 -23.864 1.00 85.62 211 PRO A C 1
ATOM 1630 O O . PRO A 1 211 ? -11.193 -8.514 -22.987 1.00 85.62 211 PRO A O 1
ATOM 1633 N N . ILE A 1 212 ? -10.123 -10.063 -24.214 1.00 89.62 212 ILE A N 1
ATOM 1634 C CA . ILE A 1 212 ? -10.795 -11.224 -23.611 1.00 89.62 212 ILE A CA 1
ATOM 1635 C C . ILE A 1 212 ? -10.363 -11.379 -22.146 1.00 89.62 212 ILE A C 1
ATOM 1637 O O . ILE A 1 212 ? -11.207 -11.497 -21.257 1.00 89.62 212 ILE A O 1
ATOM 1641 N N . ALA A 1 213 ? -9.057 -11.303 -21.872 1.00 87.00 213 ALA A N 1
ATOM 1642 C CA . ALA A 1 213 ? -8.530 -11.349 -20.509 1.00 87.00 213 ALA A CA 1
ATOM 1643 C C . ALA A 1 213 ? -9.014 -10.161 -19.656 1.00 87.00 213 ALA A C 1
ATOM 1645 O O . ALA A 1 213 ? -9.349 -10.338 -18.485 1.00 87.00 213 ALA A O 1
ATOM 1646 N N . ALA A 1 214 ? -9.108 -8.965 -20.244 1.00 88.31 214 ALA A N 1
ATOM 1647 C CA . ALA A 1 214 ? -9.611 -7.769 -19.575 1.00 88.31 214 ALA A CA 1
ATOM 1648 C C . ALA A 1 214 ? -11.097 -7.892 -19.210 1.00 88.31 214 ALA A C 1
ATOM 1650 O O . ALA A 1 214 ? -11.481 -7.496 -18.113 1.00 88.31 214 ALA A O 1
ATOM 1651 N N . ALA A 1 215 ? -11.926 -8.479 -20.079 1.00 91.88 215 ALA A N 1
ATOM 1652 C CA . ALA A 1 215 ? -13.343 -8.706 -19.796 1.00 91.88 215 ALA A CA 1
ATOM 1653 C C . ALA A 1 215 ? -13.551 -9.684 -18.626 1.00 91.88 215 ALA A C 1
ATOM 1655 O O . ALA A 1 215 ? -14.331 -9.404 -17.714 1.00 91.88 215 ALA A O 1
ATOM 1656 N N . ILE A 1 216 ? -12.807 -10.796 -18.607 1.00 93.56 216 ILE A N 1
ATOM 1657 C CA . ILE A 1 216 ? -12.840 -11.763 -17.497 1.00 93.56 216 ILE A CA 1
ATOM 1658 C C . ILE A 1 216 ? -12.341 -11.101 -16.207 1.00 93.56 216 ILE A C 1
ATOM 1660 O O . ILE A 1 216 ? -12.995 -11.195 -15.168 1.00 93.56 216 ILE A O 1
ATOM 1664 N N . GLY A 1 217 ? -11.220 -10.376 -16.282 1.00 91.06 217 GLY A N 1
ATOM 1665 C CA . GLY A 1 217 ? -10.668 -9.626 -15.156 1.00 91.06 217 GLY A CA 1
ATOM 1666 C C . GLY A 1 217 ? -11.659 -8.608 -14.593 1.00 91.06 217 GLY A C 1
ATOM 1667 O O . GLY A 1 217 ? -11.830 -8.536 -13.379 1.00 91.06 217 GLY A O 1
ATOM 1668 N N . TYR A 1 218 ? -12.378 -7.890 -15.459 1.00 92.69 218 TYR A N 1
ATOM 1669 C CA . TYR A 1 218 ? -13.409 -6.936 -15.059 1.00 92.69 218 TYR A CA 1
ATOM 1670 C C . TYR A 1 218 ? -14.562 -7.610 -14.308 1.00 92.69 218 TYR A C 1
ATOM 1672 O O . TYR A 1 218 ? -14.965 -7.120 -13.254 1.00 92.69 218 TYR A O 1
ATOM 1680 N N . MET A 1 219 ? -15.068 -8.750 -14.794 1.00 92.12 219 MET A N 1
ATOM 1681 C CA . MET A 1 219 ? -16.139 -9.475 -14.099 1.00 92.12 219 MET A CA 1
ATOM 1682 C C . MET A 1 219 ? -15.697 -9.968 -12.720 1.00 92.12 219 MET A C 1
ATOM 1684 O O . MET A 1 219 ? -16.412 -9.767 -11.736 1.00 92.12 219 MET A O 1
ATOM 1688 N N . VAL A 1 220 ? -14.504 -10.563 -12.629 1.00 92.94 220 VAL A N 1
ATOM 1689 C CA . VAL A 1 220 ? -13.942 -11.028 -11.352 1.00 92.94 220 VAL A CA 1
ATOM 1690 C C . VAL A 1 220 ? -13.746 -9.854 -10.397 1.00 92.94 220 VAL A C 1
ATOM 1692 O O . VAL A 1 220 ? -14.168 -9.922 -9.243 1.00 92.94 220 VAL A O 1
ATOM 1695 N N . GLN A 1 221 ? -13.164 -8.754 -10.877 1.00 90.56 221 GLN A N 1
ATOM 1696 C CA . GLN A 1 221 ? -12.937 -7.551 -10.085 1.00 90.56 221 GLN A CA 1
ATOM 1697 C C . GLN A 1 221 ? -14.253 -6.956 -9.575 1.00 90.56 221 GLN A C 1
ATOM 1699 O O . GLN A 1 221 ? -14.329 -6.557 -8.414 1.00 90.56 221 GLN A O 1
ATOM 1704 N N . HIS A 1 222 ? -15.295 -6.921 -10.406 1.00 86.44 222 HIS A N 1
ATOM 1705 C CA . HIS A 1 222 ? -16.598 -6.387 -10.026 1.00 86.44 222 HIS A CA 1
ATOM 1706 C C . HIS A 1 222 ? -17.240 -7.197 -8.891 1.00 86.44 222 HIS A C 1
ATOM 1708 O O . HIS A 1 222 ? -17.659 -6.625 -7.881 1.00 86.44 222 HIS A O 1
ATOM 1714 N N . CYS A 1 223 ? -17.258 -8.527 -9.013 1.00 90.31 223 CYS A N 1
ATOM 1715 C CA . CYS A 1 223 ? -17.768 -9.410 -7.964 1.00 90.31 223 CYS A CA 1
ATOM 1716 C C . CYS A 1 223 ? -16.932 -9.298 -6.683 1.00 90.31 223 CYS A C 1
ATOM 1718 O O . CYS A 1 223 ? -17.482 -9.122 -5.596 1.00 90.31 223 CYS A O 1
ATOM 1720 N N . TYR A 1 224 ? -15.604 -9.323 -6.812 1.00 90.44 224 TYR A N 1
ATOM 1721 C CA . TYR A 1 224 ? -14.687 -9.246 -5.679 1.00 90.44 224 TYR A CA 1
ATOM 1722 C C . TYR A 1 224 ? -14.829 -7.936 -4.899 1.00 90.44 224 TYR A C 1
ATOM 1724 O O . TYR A 1 224 ? -14.902 -7.962 -3.670 1.00 90.44 224 TYR A O 1
ATOM 1732 N N . LEU A 1 225 ? -14.897 -6.792 -5.588 1.00 85.75 225 LEU A N 1
ATOM 1733 C CA . LEU A 1 225 ? -15.048 -5.481 -4.951 1.00 85.75 225 LEU A CA 1
ATOM 1734 C C . LEU A 1 225 ? -16.353 -5.391 -4.160 1.00 85.75 225 LEU A C 1
ATOM 1736 O O . LEU A 1 225 ? -16.343 -4.920 -3.022 1.00 85.75 225 LEU A O 1
ATOM 1740 N N . ARG A 1 226 ? -17.460 -5.877 -4.736 1.00 84.81 226 ARG A N 1
ATOM 1741 C CA . ARG A 1 226 ? -18.769 -5.866 -4.074 1.00 84.81 226 ARG A CA 1
ATOM 1742 C C . ARG A 1 226 ? -18.761 -6.706 -2.799 1.00 84.81 226 ARG A C 1
ATOM 1744 O O . ARG A 1 226 ? -19.174 -6.212 -1.751 1.00 84.81 226 ARG A O 1
ATOM 1751 N N . THR A 1 227 ? -18.262 -7.939 -2.873 1.00 89.69 227 THR A N 1
ATOM 1752 C CA . THR A 1 227 ? -18.203 -8.842 -1.714 1.00 89.69 227 THR A CA 1
ATOM 1753 C C . THR A 1 227 ? -17.238 -8.321 -0.653 1.00 89.69 227 THR A C 1
ATOM 1755 O O . THR A 1 227 ? -17.582 -8.277 0.525 1.00 89.69 227 THR A O 1
ATOM 1758 N N . SER A 1 228 ? -16.062 -7.836 -1.062 1.00 85.62 228 SER A N 1
ATOM 1759 C CA . SER A 1 228 ? -15.054 -7.296 -0.142 1.00 85.62 228 SER A CA 1
ATOM 1760 C C . SER A 1 228 ? -15.564 -6.090 0.639 1.00 85.62 228 SER A C 1
ATOM 1762 O O . SER A 1 228 ? -15.228 -5.930 1.811 1.00 85.62 228 SER A O 1
ATOM 1764 N N . TRP A 1 229 ? -16.381 -5.240 0.012 1.00 84.75 229 TRP A N 1
ATOM 1765 C CA . TRP A 1 229 ? -16.958 -4.077 0.680 1.00 84.75 229 TRP A CA 1
ATOM 1766 C C . TRP A 1 229 ? -17.920 -4.483 1.802 1.00 84.75 229 TRP A C 1
ATOM 1768 O O . TRP A 1 229 ? -17.821 -3.968 2.915 1.00 84.75 229 TRP A O 1
ATOM 1778 N N . GLN A 1 230 ? -18.801 -5.450 1.536 1.00 88.62 230 GLN A N 1
ATOM 1779 C CA . GLN A 1 230 ? -19.748 -5.965 2.530 1.00 88.62 230 GLN A CA 1
ATOM 1780 C C . GLN A 1 230 ? -19.022 -6.648 3.692 1.00 88.62 230 GLN A C 1
ATOM 1782 O O . GLN A 1 230 ? -19.308 -6.363 4.854 1.00 88.62 230 GLN A O 1
ATOM 1787 N N . LEU A 1 231 ? -18.023 -7.476 3.375 1.00 87.62 231 LEU A N 1
ATOM 1788 C CA . LEU A 1 231 ? -17.187 -8.147 4.369 1.00 87.62 231 LEU A CA 1
ATOM 1789 C C . LEU A 1 231 ? -16.481 -7.140 5.277 1.00 87.62 231 LEU A C 1
ATOM 1791 O O . LEU A 1 231 ? -16.447 -7.280 6.497 1.00 87.62 231 LEU A O 1
ATOM 1795 N N . ARG A 1 232 ? -15.941 -6.080 4.672 1.00 84.44 232 ARG A N 1
ATOM 1796 C CA . ARG A 1 232 ? -15.237 -5.031 5.398 1.00 84.44 232 ARG A CA 1
ATOM 1797 C C . ARG A 1 232 ? -16.165 -4.239 6.312 1.00 84.44 232 ARG A C 1
ATOM 1799 O O . ARG A 1 232 ? -15.731 -3.844 7.387 1.00 84.44 232 ARG A O 1
ATOM 1806 N N . HIS A 1 233 ? -17.419 -4.020 5.927 1.00 85.25 233 HIS A N 1
ATOM 1807 C CA . HIS A 1 233 ? -18.390 -3.365 6.800 1.00 85.25 233 HIS A CA 1
ATOM 1808 C C . HIS A 1 233 ? -18.661 -4.184 8.073 1.00 85.25 233 HIS A C 1
ATOM 1810 O O . HIS A 1 233 ? -18.584 -3.640 9.174 1.00 85.25 233 HIS A O 1
ATOM 1816 N N . LEU A 1 234 ? -18.882 -5.494 7.925 1.00 87.94 234 LEU A N 1
ATOM 1817 C CA . LEU A 1 234 ? -19.100 -6.413 9.049 1.00 87.94 234 LEU A CA 1
ATOM 1818 C C . LEU A 1 234 ? -17.872 -6.500 9.969 1.00 87.94 234 LEU A C 1
ATOM 1820 O O . LEU A 1 234 ? -17.996 -6.412 11.191 1.00 87.94 234 LEU A O 1
ATOM 1824 N N . ASP A 1 235 ? -16.675 -6.593 9.384 1.00 87.06 235 ASP A N 1
ATOM 1825 C CA . ASP A 1 235 ? -15.408 -6.612 10.124 1.00 87.06 235 ASP A CA 1
ATOM 1826 C C . ASP A 1 235 ? -15.196 -5.327 10.946 1.00 87.06 235 ASP A C 1
ATOM 1828 O O . ASP A 1 235 ? -14.794 -5.376 12.114 1.00 87.06 235 ASP A O 1
ATOM 1832 N N . LEU A 1 236 ? -1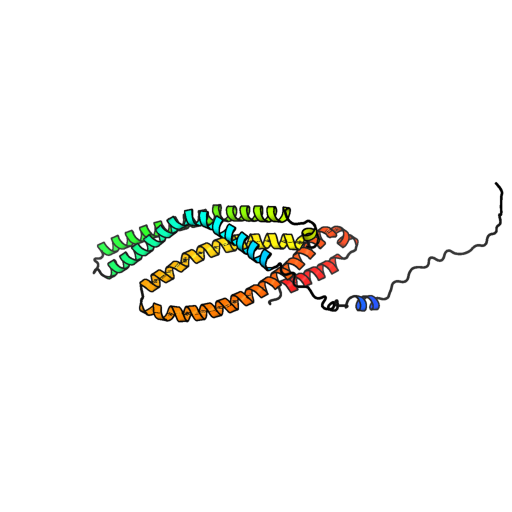5.508 -4.164 10.362 1.00 83.81 236 LEU A N 1
ATOM 1833 C CA . LEU A 1 236 ? -15.416 -2.874 11.047 1.00 83.81 236 LEU A CA 1
ATOM 1834 C C . LEU A 1 236 ? -16.379 -2.787 12.233 1.00 83.81 236 LEU A C 1
ATOM 1836 O O . LEU A 1 236 ? -15.978 -2.341 13.312 1.00 83.81 236 LEU A O 1
ATOM 1840 N N . GLU A 1 237 ? -17.622 -3.232 12.055 1.00 85.94 237 GLU A N 1
ATOM 1841 C CA . GLU A 1 237 ? -18.634 -3.218 13.109 1.00 85.94 237 GLU A CA 1
ATOM 1842 C C . GLU A 1 237 ? -18.253 -4.142 14.277 1.00 85.94 237 GLU A C 1
ATOM 1844 O O . GLU A 1 237 ? -18.307 -3.731 15.442 1.00 85.94 237 GLU A O 1
ATOM 1849 N N . ALA A 1 238 ? -17.791 -5.361 13.987 1.00 86.88 238 ALA A N 1
ATOM 1850 C CA . ALA A 1 238 ? -17.370 -6.317 15.008 1.00 86.88 238 ALA A CA 1
ATOM 1851 C C . ALA A 1 238 ? -16.176 -5.796 15.831 1.00 86.88 238 ALA A C 1
ATOM 1853 O O . ALA A 1 238 ? -16.195 -5.835 17.067 1.00 86.88 238 ALA A O 1
ATOM 1854 N N . LYS A 1 239 ? -15.157 -5.232 15.167 1.00 84.81 239 LYS A N 1
ATOM 1855 C CA . LYS A 1 239 ? -13.971 -4.660 15.831 1.00 84.81 239 LYS A CA 1
ATOM 1856 C C . LYS A 1 239 ? -14.296 -3.423 16.666 1.00 84.81 239 LYS A C 1
ATOM 1858 O O . LYS A 1 239 ? -13.745 -3.263 17.757 1.00 84.81 239 LYS A O 1
ATOM 1863 N N . ALA A 1 240 ? -15.201 -2.565 16.196 1.00 85.44 240 ALA A N 1
ATOM 1864 C CA . ALA A 1 240 ? -15.632 -1.390 16.948 1.00 85.44 240 ALA A CA 1
ATOM 1865 C C . ALA A 1 240 ? -16.310 -1.774 18.275 1.00 85.44 240 ALA A C 1
ATOM 1867 O O . ALA A 1 240 ? -15.983 -1.205 19.321 1.00 85.44 240 ALA A O 1
ATOM 1868 N N . ARG A 1 241 ? -17.192 -2.785 18.257 1.00 85.94 241 ARG A N 1
ATOM 1869 C CA . ARG A 1 241 ? -17.855 -3.311 19.464 1.00 85.94 241 ARG A CA 1
ATOM 1870 C C . ARG A 1 241 ? -16.845 -3.863 20.477 1.00 85.94 241 ARG A C 1
ATOM 1872 O O . ARG A 1 241 ? -16.952 -3.564 21.667 1.00 85.94 241 ARG A O 1
ATOM 1879 N N . LEU A 1 242 ? -15.830 -4.598 20.015 1.00 89.38 242 LEU A N 1
ATOM 1880 C CA . LEU A 1 242 ? -14.750 -5.116 20.865 1.00 89.38 242 LEU A CA 1
ATOM 1881 C C . LEU A 1 242 ? -13.932 -3.989 21.523 1.00 89.38 242 LEU A C 1
ATOM 1883 O O . LEU A 1 242 ? -13.662 -4.036 22.727 1.00 89.38 242 LEU A O 1
ATOM 1887 N N . CYS A 1 243 ? -13.564 -2.956 20.758 1.00 87.38 243 CYS A N 1
ATOM 1888 C CA . CYS A 1 243 ? -12.810 -1.811 21.276 1.00 87.38 243 CYS A CA 1
ATOM 1889 C C . CYS A 1 243 ? -13.616 -1.031 22.326 1.00 87.38 243 CYS A C 1
ATOM 1891 O O . CYS A 1 243 ? -13.096 -0.728 23.399 1.00 87.38 243 CYS A O 1
ATOM 1893 N N . SER A 1 244 ? -14.906 -0.789 22.068 1.00 87.44 244 SER A N 1
ATOM 1894 C CA . SER A 1 244 ? -15.797 -0.124 23.025 1.00 87.44 244 SER A CA 1
ATOM 1895 C C . SER A 1 244 ? -15.910 -0.901 24.341 1.00 87.44 244 SER A C 1
ATOM 1897 O O . SER A 1 244 ? -15.762 -0.310 25.406 1.00 87.44 244 SER A O 1
ATOM 1899 N N . ASN A 1 245 ? -16.096 -2.227 24.284 1.00 90.12 245 ASN A N 1
ATOM 1900 C CA . ASN A 1 245 ? -16.138 -3.075 25.482 1.00 90.12 245 ASN A CA 1
ATOM 1901 C C . ASN A 1 245 ? -14.813 -3.048 26.265 1.00 90.12 245 ASN A C 1
ATOM 1903 O O . ASN A 1 245 ? -14.814 -3.059 27.496 1.00 90.12 245 ASN A O 1
ATOM 1907 N N . SER A 1 246 ? -13.681 -2.989 25.560 1.00 89.31 246 SER A N 1
ATOM 1908 C CA . SER A 1 246 ? -12.354 -2.924 26.180 1.00 89.31 246 SER A CA 1
ATOM 1909 C C . SER A 1 246 ? -12.133 -1.601 26.919 1.00 89.31 246 SER A C 1
ATOM 1911 O O . SER A 1 246 ? -11.642 -1.608 28.045 1.00 89.31 246 SER A O 1
ATOM 1913 N N . ILE A 1 247 ? -12.539 -0.474 26.324 1.00 90.62 247 ILE A N 1
ATOM 1914 C CA . ILE A 1 247 ? -12.442 0.853 26.953 1.00 90.62 247 ILE A CA 1
ATOM 1915 C C . ILE A 1 247 ? -13.362 0.954 28.171 1.00 90.62 247 ILE A C 1
ATOM 1917 O O . ILE A 1 247 ? -12.919 1.422 29.217 1.00 90.62 247 ILE A O 1
ATOM 1921 N N . GLU A 1 248 ? -14.594 0.454 28.069 1.00 88.69 248 GLU A N 1
ATOM 1922 C CA . GLU A 1 248 ? -15.536 0.415 29.195 1.00 88.69 248 GLU A CA 1
ATOM 1923 C C . GLU A 1 248 ? -14.981 -0.416 30.360 1.00 88.69 248 GLU A C 1
ATOM 1925 O O . GLU A 1 248 ? -15.013 -0.002 31.516 1.00 88.69 248 GLU A O 1
ATOM 1930 N N . THR A 1 249 ? -14.384 -1.571 30.053 1.00 91.94 249 THR A N 1
ATOM 1931 C CA . THR A 1 249 ? -13.762 -2.439 31.064 1.00 91.94 249 THR A CA 1
ATOM 1932 C C . THR A 1 249 ? -12.552 -1.771 31.723 1.00 91.94 249 THR A C 1
ATOM 1934 O O . THR A 1 249 ? -12.353 -1.918 32.928 1.00 91.94 249 THR A O 1
ATOM 1937 N N . LEU A 1 250 ? -11.743 -1.029 30.959 1.00 90.44 250 LEU A N 1
ATOM 1938 C CA . LEU A 1 250 ? -10.596 -0.282 31.485 1.00 90.44 250 LEU A CA 1
ATOM 1939 C C . LEU A 1 250 ? -11.049 0.847 32.420 1.00 90.44 250 LEU A C 1
ATOM 1941 O O . LEU A 1 250 ? -10.534 0.955 33.536 1.00 90.44 250 LEU A O 1
ATOM 1945 N N . ALA A 1 251 ? -12.041 1.635 31.996 1.00 91.69 251 ALA A N 1
ATOM 1946 C CA . ALA A 1 251 ? -12.609 2.727 32.784 1.00 91.69 251 ALA A CA 1
ATOM 1947 C C . ALA A 1 251 ? -13.304 2.221 34.062 1.00 91.69 251 ALA A C 1
ATOM 1949 O O . ALA A 1 251 ? -13.119 2.788 35.136 1.00 91.69 251 ALA A O 1
ATOM 1950 N N . GLY A 1 252 ? -14.049 1.116 33.967 1.00 92.25 252 GLY A N 1
ATOM 1951 C CA . GLY A 1 252 ? -14.792 0.500 35.070 1.00 92.25 252 GLY A CA 1
ATOM 1952 C C . GLY A 1 252 ? -14.015 -0.537 35.887 1.00 92.25 252 GLY A C 1
ATOM 1953 O O . GLY A 1 252 ? -14.611 -1.232 36.710 1.00 92.25 252 GLY A O 1
ATOM 1954 N N . SER A 1 253 ? -12.703 -0.685 35.682 1.00 93.94 253 SER A N 1
ATOM 1955 C CA . SER A 1 253 ? -11.922 -1.800 36.243 1.00 93.94 253 SER A CA 1
ATOM 1956 C C . SER A 1 253 ? -11.962 -1.889 37.777 1.00 93.94 253 SER A C 1
ATOM 1958 O O . SER A 1 253 ? -12.038 -2.991 38.326 1.00 93.94 253 SER A O 1
ATOM 1960 N N . GLY A 1 254 ? -11.966 -0.751 38.480 1.00 92.50 254 GLY A N 1
ATOM 1961 C CA . GLY A 1 254 ? -12.099 -0.699 39.941 1.00 92.50 254 GLY A CA 1
ATOM 1962 C C . GLY A 1 254 ? -13.456 -1.218 40.423 1.00 92.50 254 GLY A C 1
ATOM 1963 O O . GLY A 1 254 ? -13.519 -2.074 41.304 1.00 92.50 254 GLY A O 1
ATOM 1964 N N . THR A 1 255 ? -14.533 -0.773 39.777 1.00 94.00 255 THR A N 1
ATOM 1965 C CA . THR A 1 255 ? -15.913 -1.188 40.059 1.00 94.00 255 THR A CA 1
ATOM 1966 C C . THR A 1 255 ? -16.109 -2.679 39.789 1.00 94.00 255 THR A C 1
ATOM 1968 O O . THR A 1 255 ? -16.619 -3.407 40.635 1.00 94.00 255 THR A O 1
ATOM 1971 N N . ILE A 1 256 ? -15.619 -3.177 38.651 1.00 94.69 256 ILE A N 1
ATOM 1972 C CA . ILE A 1 256 ? -15.720 -4.596 38.275 1.00 94.69 256 ILE A CA 1
ATOM 1973 C C . ILE A 1 256 ? -15.033 -5.499 39.310 1.00 94.69 256 ILE A C 1
ATOM 1975 O O . ILE A 1 256 ? -15.529 -6.588 39.607 1.00 94.69 256 ILE A O 1
ATOM 1979 N N . ARG A 1 257 ? -13.899 -5.060 39.869 1.00 93.62 257 ARG A N 1
ATOM 1980 C CA . ARG A 1 257 ? -13.189 -5.795 40.924 1.00 93.62 257 ARG A CA 1
ATOM 1981 C C . ARG A 1 257 ? -13.914 -5.721 42.263 1.00 93.62 257 ARG A C 1
ATOM 1983 O O . ARG A 1 257 ? -14.005 -6.743 42.931 1.00 93.62 257 ARG A O 1
ATOM 1990 N N . ALA A 1 258 ? -14.448 -4.556 42.626 1.00 94.88 258 ALA A N 1
ATOM 1991 C CA . ALA A 1 258 ? -15.187 -4.361 43.873 1.00 94.88 258 ALA A CA 1
ATOM 1992 C C . ALA A 1 258 ? -16.462 -5.224 43.949 1.00 94.88 258 ALA A C 1
ATOM 1994 O O . ALA A 1 258 ? -16.759 -5.775 45.002 1.00 94.88 258 ALA A O 1
ATOM 1995 N N . PHE A 1 259 ? -17.172 -5.398 42.828 1.00 93.19 259 PHE A N 1
ATOM 1996 C CA . PHE A 1 259 ? -18.386 -6.226 42.743 1.00 93.19 259 PHE A CA 1
ATOM 1997 C C . PHE A 1 259 ? -18.131 -7.697 42.365 1.00 93.19 259 PHE A C 1
ATOM 1999 O O . PHE A 1 259 ? -19.073 -8.481 42.274 1.00 93.19 259 PHE A O 1
ATOM 2006 N N . GLY A 1 260 ? -16.880 -8.100 42.115 1.00 92.19 260 GLY A N 1
ATOM 2007 C CA . GLY A 1 260 ? -16.545 -9.484 41.754 1.00 92.19 260 GLY A CA 1
ATOM 2008 C C . GLY A 1 260 ? -16.982 -9.927 40.346 1.00 92.19 260 GLY A C 1
ATOM 2009 O O . GLY A 1 260 ? -16.921 -11.113 40.032 1.00 92.19 260 GLY A O 1
ATOM 2010 N N . TRP A 1 261 ? -17.356 -9.009 39.448 1.00 94.50 261 TRP A N 1
ATOM 2011 C CA . TRP A 1 261 ? -17.883 -9.313 38.100 1.00 94.50 261 TRP A CA 1
ATOM 2012 C C . TRP A 1 261 ? -16.818 -9.613 37.034 1.00 94.50 261 TRP A C 1
ATOM 2014 O O . TRP A 1 261 ? -17.093 -9.628 35.831 1.00 94.50 261 TRP A O 1
ATOM 2024 N N . SER A 1 262 ? -15.573 -9.858 37.444 1.00 92.12 262 SER A N 1
ATOM 2025 C CA . SER A 1 262 ? -14.464 -10.082 36.507 1.00 92.12 262 SER A CA 1
ATOM 2026 C C . SER A 1 262 ? -14.684 -11.304 35.605 1.00 92.12 262 SER A C 1
ATOM 2028 O O . SER A 1 262 ? -14.308 -11.273 34.433 1.00 92.12 262 SER A O 1
ATOM 2030 N N . ALA A 1 263 ? -15.320 -12.366 36.112 1.00 92.88 263 ALA A N 1
ATOM 2031 C CA . ALA A 1 263 ? -15.604 -13.571 35.331 1.00 92.88 263 ALA A CA 1
ATOM 2032 C C . ALA A 1 263 ? -16.628 -13.317 34.208 1.00 92.88 263 ALA A C 1
ATOM 2034 O O . ALA A 1 263 ? -16.418 -13.751 33.072 1.00 92.88 263 ALA A O 1
ATOM 2035 N N . ASP A 1 264 ? -17.691 -12.561 34.490 1.00 92.12 264 ASP A N 1
ATOM 2036 C CA . ASP A 1 264 ? -18.737 -12.247 33.513 1.00 92.12 264 ASP A CA 1
ATOM 2037 C C . ASP A 1 264 ? -18.234 -11.312 32.412 1.00 92.12 264 ASP A C 1
ATOM 2039 O O . ASP A 1 264 ? -18.477 -11.557 31.227 1.00 92.12 264 ASP A O 1
ATOM 2043 N N . PHE A 1 265 ? -17.463 -10.283 32.776 1.00 93.19 265 PHE A N 1
ATOM 2044 C CA . PHE A 1 265 ? -16.820 -9.400 31.800 1.00 93.19 265 PHE A CA 1
ATOM 2045 C C . PHE A 1 265 ? -15.801 -10.148 30.936 1.00 93.19 265 PHE A C 1
ATOM 2047 O O . PHE A 1 265 ? -15.740 -9.926 29.725 1.00 93.19 265 PHE A O 1
ATOM 2054 N N . LYS A 1 266 ? -15.052 -11.096 31.514 1.00 93.00 266 LYS A N 1
ATOM 2055 C CA . LYS A 1 266 ? -14.132 -11.956 30.760 1.00 93.00 266 LYS A CA 1
ATOM 2056 C C . LYS A 1 266 ? -14.875 -12.851 29.763 1.00 93.00 266 LYS A C 1
ATOM 2058 O O . LYS A 1 266 ? -14.430 -12.974 28.623 1.00 93.00 266 LYS A O 1
ATOM 2063 N N . ARG A 1 267 ? -16.020 -13.428 30.152 1.00 94.94 267 ARG A N 1
ATOM 2064 C CA . ARG A 1 267 ? -16.887 -14.211 29.252 1.00 94.94 267 ARG A CA 1
ATOM 2065 C C . ARG A 1 267 ? -17.418 -13.351 28.105 1.00 94.94 267 ARG A C 1
ATOM 2067 O O . ARG A 1 267 ? -17.303 -13.757 26.952 1.00 94.94 267 ARG A O 1
ATOM 2074 N N . ARG A 1 268 ? -17.928 -12.153 28.404 1.00 93.19 268 ARG A N 1
ATOM 2075 C CA . ARG A 1 268 ? -18.418 -11.200 27.395 1.00 93.19 268 ARG A CA 1
ATOM 2076 C C . ARG A 1 268 ? -17.319 -10.792 26.414 1.00 93.19 268 ARG A C 1
ATOM 2078 O O . ARG A 1 268 ? -17.547 -10.784 25.209 1.00 93.19 268 ARG A O 1
ATOM 2085 N N . ASN A 1 269 ? -16.118 -10.505 26.914 1.00 93.44 269 ASN A N 1
ATOM 2086 C CA . ASN A 1 269 ? -14.985 -10.155 26.062 1.00 93.44 269 ASN A CA 1
ATOM 2087 C C . ASN A 1 269 ? -14.598 -11.307 25.123 1.00 93.44 269 ASN A C 1
ATOM 2089 O O . ASN A 1 269 ? -14.355 -11.074 23.944 1.00 93.44 269 ASN A O 1
ATOM 2093 N N . LYS A 1 270 ? -14.603 -12.549 25.626 1.00 94.25 270 LYS A N 1
ATOM 2094 C CA . LYS A 1 270 ? -14.337 -13.737 24.807 1.00 94.25 270 LYS A CA 1
ATOM 2095 C C . LYS A 1 270 ? -15.378 -13.913 23.697 1.00 94.25 270 LYS A C 1
ATOM 2097 O O . LYS A 1 270 ? -14.998 -14.114 22.556 1.00 94.25 270 LYS A O 1
ATOM 2102 N N . GLN A 1 271 ? -16.666 -13.737 23.997 1.00 94.25 271 GLN A N 1
ATOM 2103 C CA . GLN A 1 271 ? -17.728 -13.805 22.982 1.00 94.25 271 GLN A CA 1
ATOM 2104 C C . GLN A 1 271 ? -17.557 -12.751 21.880 1.00 94.25 271 GLN A C 1
ATOM 2106 O O . GLN A 1 271 ? -17.687 -13.062 20.700 1.00 94.25 271 GLN A O 1
ATOM 2111 N N . LEU A 1 272 ? -17.242 -11.505 22.248 1.00 92.06 272 LEU A N 1
ATOM 2112 C CA . LEU A 1 272 ? -16.981 -10.439 21.273 1.00 92.06 272 LEU A CA 1
ATOM 2113 C C . LEU A 1 272 ? -15.740 -10.735 20.424 1.00 92.06 272 LEU A C 1
ATOM 2115 O O . LEU A 1 272 ? -15.719 -10.430 19.232 1.00 92.06 272 LEU A O 1
ATOM 2119 N N . GLN A 1 273 ? -14.723 -11.348 21.028 1.00 93.31 273 GLN A N 1
ATOM 2120 C CA . GLN A 1 273 ? -13.533 -11.792 20.319 1.00 93.31 273 GLN A CA 1
ATOM 2121 C C . GLN A 1 273 ? -13.864 -12.908 19.319 1.00 93.31 273 GLN A C 1
ATOM 2123 O O . GLN A 1 273 ? -13.473 -12.793 18.160 1.00 93.31 273 GLN A O 1
ATOM 2128 N N . ASP A 1 274 ? -14.636 -13.917 19.726 1.00 93.12 274 ASP A N 1
ATOM 2129 C CA . ASP A 1 274 ? -15.059 -15.022 18.860 1.00 93.12 274 ASP A CA 1
ATOM 2130 C C . ASP A 1 274 ? -15.859 -14.500 17.651 1.00 93.12 274 ASP A C 1
ATOM 2132 O O . ASP A 1 274 ? -15.578 -14.875 16.516 1.00 93.12 274 ASP A O 1
ATOM 2136 N N . VAL A 1 275 ? -16.783 -13.552 17.862 1.00 90.12 275 VAL A N 1
ATOM 2137 C CA . VAL A 1 275 ? -17.542 -12.903 16.773 1.00 90.12 275 VAL A CA 1
ATOM 2138 C C . VAL A 1 275 ? -16.625 -12.118 15.831 1.00 90.12 275 VAL A C 1
ATOM 2140 O O . VAL A 1 275 ? -16.804 -12.163 14.619 1.00 90.12 275 VAL A O 1
ATOM 2143 N N . SER A 1 276 ? -15.615 -11.420 16.355 1.00 87.81 276 SER A N 1
ATOM 2144 C CA . SER A 1 276 ? -14.664 -10.673 15.518 1.00 87.81 276 SER A CA 1
ATOM 2145 C C . SER A 1 276 ? -13.713 -11.559 14.704 1.00 87.81 276 SER A C 1
ATOM 2147 O O . SER A 1 276 ? -13.132 -11.086 13.731 1.00 87.81 276 SER A O 1
ATOM 2149 N N . GLN A 1 277 ? -13.530 -12.819 15.111 1.00 88.69 277 GLN A N 1
ATOM 2150 C CA . GLN A 1 277 ? -12.637 -13.788 14.468 1.00 88.69 277 GLN A CA 1
ATOM 2151 C C . GLN A 1 277 ? -13.383 -14.829 13.623 1.00 88.69 277 GLN A C 1
ATOM 2153 O O . GLN A 1 277 ? -12.736 -15.634 12.951 1.00 88.69 277 GLN A O 1
ATOM 2158 N N . ALA A 1 278 ? -14.717 -14.827 13.642 1.00 87.62 278 ALA A N 1
ATOM 2159 C CA . ALA A 1 278 ? -15.518 -15.721 12.823 1.00 87.62 278 ALA A CA 1
ATOM 2160 C C . ALA A 1 278 ? -15.286 -15.426 11.324 1.00 87.62 278 ALA A C 1
ATOM 2162 O O . ALA A 1 278 ? -15.331 -14.261 10.920 1.00 87.62 278 ALA A O 1
ATOM 2163 N N . PRO A 1 279 ? -15.022 -16.449 10.490 1.00 74.75 279 PRO A N 1
ATOM 2164 C CA . PRO A 1 279 ? -14.971 -16.273 9.044 1.00 74.75 279 PRO A CA 1
ATOM 2165 C C . PRO A 1 279 ? -16.378 -15.954 8.516 1.00 74.75 279 PRO A C 1
ATOM 2167 O O . PRO A 1 279 ? -17.340 -16.636 8.874 1.00 74.75 279 PRO A O 1
ATOM 2170 N N . TYR A 1 280 ? -16.474 -14.913 7.688 1.00 59.59 280 TYR A N 1
ATOM 2171 C CA . TYR A 1 280 ? -17.702 -14.450 7.032 1.00 59.59 280 TYR A CA 1
ATOM 2172 C C . TYR A 1 280 ? -17.790 -14.954 5.591 1.00 59.59 280 TYR A C 1
ATOM 2174 O O . TYR A 1 280 ? -16.722 -15.042 4.938 1.00 59.59 280 TYR A O 1
#

Radius of gyration: 34.84 Å; Cα contacts (8 Å, |Δi|>4): 66; chains: 1; bounding box: 88×50×115 Å

Sequence (280 aa):
MWETHCSSVSGNFAIEEDSPAQPRPKELENSAMKVPHAQPESKTRMVPNTITGESAMLALSCTFFWASERCALRCTLPCRIATSTSNAVQFIWVQKLVRDSVSVVFLSRSITAFTSISIFAFSVVAIYLSYFFIVLCPRSGLRMHSRQLSALMKVKFTALVTKNSGEITNLFSQDTIIVDRLLPMLLLNISSDKKCISLVAATPPIALMIPIAAAIGYMVQHCYLRTSWQLRHLDLEAKARLCSNSIETLAGSGTIRAFGWSADFKRRNKQLQDVSQAPY

InterPro domains:
  IPR011527 ABC transporter type 1, transmembrane domain [PF00664] (86-271)
  IPR011527 ABC transporter type 1, transmembrane domain [PS50929] (79-280)
  IPR036640 ABC transporter type 1, transmembrane domain superfamily [G3DSA:1.20.1560.10] (64-280)
  IPR036640 ABC transporter type 1, transmembrane domain superfamily [SSF90123] (71-275)
  IPR050173 ATP-binding cassette transporter C-like [PTHR24223] (63-279)